Protein AF-A0A7S1BEF8-F1 (afdb_monomer_lite)

InterPro domains:
  IPR005804 Fatty acid desaturase domain [PF00487] (140-265)

pLDDT: mean 77.49, std 15.77, range [30.73, 94.88]

Organism: NCBI:txid216773

Structure (mmCIF, N/CA/C/O backbone):
data_AF-A0A7S1BEF8-F1
#
_entry.id   AF-A0A7S1BEF8-F1
#
loop_
_atom_site.group_PDB
_atom_site.id
_atom_site.type_symbol
_atom_site.label_atom_id
_atom_site.label_alt_id
_atom_site.label_comp_id
_atom_site.label_asym_id
_atom_site.label_entity_id
_atom_site.label_seq_id
_atom_site.pdbx_PDB_ins_code
_atom_site.Cartn_x
_atom_site.Cartn_y
_atom_site.Cartn_z
_atom_site.occupancy
_atom_site.B_iso_or_equiv
_atom_site.auth_seq_id
_atom_site.auth_comp_id
_atom_site.auth_asym_id
_atom_site.auth_atom_id
_atom_site.pdbx_PDB_model_num
ATOM 1 N N . MET A 1 1 ? 0.061 -6.693 12.910 1.00 54.72 1 MET A N 1
ATOM 2 C CA . MET A 1 1 ? -1.123 -7.453 12.423 1.00 54.72 1 MET A CA 1
ATOM 3 C C . MET A 1 1 ? -1.852 -6.535 11.464 1.00 54.72 1 MET A C 1
ATOM 5 O O . MET A 1 1 ? -2.351 -5.516 11.950 1.00 54.72 1 MET A O 1
ATOM 9 N N . PRO A 1 2 ? -1.910 -6.874 10.162 1.00 59.44 2 PRO A N 1
ATOM 10 C CA . PRO A 1 2 ? -2.338 -5.945 9.123 1.00 59.44 2 PRO A CA 1
ATOM 11 C C . PRO A 1 2 ? -3.690 -5.330 9.473 1.00 59.44 2 PRO A C 1
ATOM 13 O O . PRO A 1 2 ? -4.574 -6.014 9.995 1.00 59.44 2 PRO A O 1
ATOM 16 N N . SER A 1 3 ? -3.813 -4.020 9.270 1.00 65.56 3 SER A N 1
ATOM 17 C CA . SER A 1 3 ? -5.097 -3.328 9.399 1.00 65.56 3 SER A CA 1
ATOM 18 C C . SER A 1 3 ? -6.108 -3.860 8.377 1.00 65.56 3 SER A C 1
ATOM 20 O O . SER A 1 3 ? -5.717 -4.503 7.399 1.00 65.56 3 SER A O 1
ATOM 22 N N . ALA A 1 4 ? -7.401 -3.574 8.550 1.00 58.59 4 ALA A N 1
ATOM 23 C CA . ALA A 1 4 ? -8.405 -3.871 7.519 1.00 58.59 4 ALA A CA 1
ATOM 24 C C . ALA A 1 4 ? -8.027 -3.243 6.171 1.00 58.59 4 ALA A C 1
ATOM 26 O O . ALA A 1 4 ? -8.204 -3.847 5.118 1.00 58.59 4 ALA A O 1
ATOM 27 N N . PHE A 1 5 ? -7.413 -2.067 6.250 1.00 58.88 5 PHE A N 1
ATOM 28 C CA . PHE A 1 5 ? -6.857 -1.273 5.161 1.00 58.88 5 PHE A CA 1
ATOM 29 C C . PHE A 1 5 ? -5.536 -1.801 4.607 1.00 58.88 5 PHE A C 1
ATOM 31 O O . PHE A 1 5 ? -5.033 -1.270 3.629 1.00 58.88 5 PHE A O 1
ATOM 38 N N . GLY A 1 6 ? -4.945 -2.816 5.230 1.00 64.62 6 GLY A N 1
ATOM 39 C CA . GLY A 1 6 ? -3.866 -3.575 4.625 1.00 64.62 6 GLY A CA 1
ATOM 40 C C . GLY A 1 6 ? -4.423 -4.569 3.608 1.00 64.62 6 GLY A C 1
ATOM 41 O O . GLY A 1 6 ? -5.241 -4.251 2.751 1.00 64.62 6 GLY A O 1
ATOM 42 N N . TYR A 1 7 ? -4.000 -5.818 3.744 1.00 66.38 7 TYR A N 1
ATOM 43 C CA . TYR A 1 7 ? -4.273 -6.864 2.764 1.00 66.38 7 TYR A CA 1
ATOM 44 C C . TYR A 1 7 ? -5.756 -7.214 2.574 1.00 66.38 7 TYR A C 1
ATOM 46 O O . TYR A 1 7 ? -6.116 -7.669 1.499 1.00 66.38 7 TYR A O 1
ATOM 54 N N . TYR A 1 8 ? -6.635 -7.039 3.566 1.00 79.12 8 TYR A N 1
ATOM 55 C CA . TYR A 1 8 ? -8.009 -7.549 3.457 1.00 79.12 8 TYR A CA 1
ATOM 56 C C . TYR A 1 8 ? -8.868 -6.791 2.444 1.00 79.12 8 TYR A C 1
ATOM 58 O O . TYR A 1 8 ? -9.471 -7.423 1.579 1.00 79.12 8 TYR A O 1
ATOM 66 N N . LEU A 1 9 ? -8.949 -5.459 2.548 1.00 76.56 9 LEU A N 1
ATOM 67 C CA . LEU A 1 9 ? -9.743 -4.674 1.599 1.00 76.56 9 LEU A CA 1
ATOM 68 C C . LEU A 1 9 ? -9.167 -4.771 0.193 1.00 76.56 9 LEU A C 1
ATOM 70 O O . LEU A 1 9 ? -9.923 -4.954 -0.756 1.00 76.56 9 LEU A O 1
ATOM 74 N N . TYR A 1 10 ? -7.840 -4.767 0.087 1.00 72.06 10 TYR A N 1
ATOM 75 C CA . TYR A 1 10 ? -7.162 -4.999 -1.176 1.00 72.06 10 TYR A CA 1
ATOM 76 C C . TYR A 1 10 ? -7.521 -6.371 -1.772 1.00 72.06 10 TYR A C 1
ATOM 78 O O . TYR A 1 10 ? -8.069 -6.426 -2.865 1.00 72.06 10 TYR A O 1
ATOM 86 N N . LEU A 1 11 ? -7.351 -7.482 -1.048 1.00 73.81 11 LEU A N 1
ATOM 87 C CA . LEU A 1 11 ? -7.678 -8.824 -1.560 1.00 73.81 11 LEU A CA 1
ATOM 88 C C . LEU A 1 11 ? -9.167 -9.012 -1.873 1.00 73.81 11 LEU A C 1
ATOM 90 O O . LEU A 1 11 ? -9.512 -9.715 -2.816 1.00 73.81 11 LEU A O 1
ATOM 94 N N . ARG A 1 12 ? -10.057 -8.411 -1.078 1.00 80.88 12 ARG A N 1
ATOM 95 C CA . ARG A 1 12 ? -11.505 -8.608 -1.222 1.00 80.88 12 ARG A CA 1
ATOM 96 C C . ARG A 1 12 ? -12.139 -7.714 -2.287 1.00 80.88 12 ARG A C 1
ATOM 98 O O . ARG A 1 12 ? -13.132 -8.122 -2.881 1.00 80.88 12 ARG A O 1
ATOM 105 N N . PHE A 1 13 ? -11.624 -6.501 -2.468 1.00 79.75 13 PHE A N 1
ATOM 106 C CA . PHE A 1 13 ? -12.288 -5.452 -3.243 1.00 79.75 13 PHE A CA 1
ATOM 107 C C . PHE A 1 13 ? -11.382 -4.753 -4.270 1.00 79.75 13 PHE A C 1
ATOM 109 O O . PHE A 1 13 ? -11.898 -4.017 -5.102 1.00 79.75 13 PHE A O 1
ATOM 116 N N . GLY A 1 14 ? -10.057 -4.932 -4.224 1.00 70.00 14 GLY A N 1
ATOM 117 C CA . GLY A 1 14 ? -9.111 -4.185 -5.068 1.00 70.00 14 GLY A CA 1
ATOM 118 C C . GLY A 1 14 ? -8.237 -5.032 -5.992 1.00 70.00 14 GLY A C 1
ATOM 119 O O . GLY A 1 14 ? -7.924 -4.594 -7.090 1.00 70.00 14 GLY A O 1
ATOM 120 N N . HIS A 1 15 ? -7.863 -6.251 -5.601 1.00 67.12 15 HIS A N 1
ATOM 121 C CA . HIS A 1 15 ? -6.689 -6.946 -6.140 1.00 67.12 15 HIS A CA 1
ATOM 122 C C . HIS A 1 15 ? -6.646 -7.081 -7.668 1.00 67.12 15 HIS A C 1
ATOM 124 O O . HIS A 1 15 ? -5.591 -6.865 -8.247 1.00 67.12 15 HIS A O 1
ATOM 130 N N . LEU A 1 16 ? -7.778 -7.368 -8.319 1.00 64.38 16 LEU A N 1
ATOM 131 C CA . LEU A 1 16 ? -7.854 -7.514 -9.782 1.00 64.38 16 LEU A CA 1
ATOM 132 C C . LEU A 1 16 ? -8.458 -6.304 -10.501 1.00 64.38 16 LEU A C 1
ATOM 134 O O . LEU A 1 16 ? -8.458 -6.260 -11.724 1.00 64.38 16 LEU A O 1
ATOM 138 N N . SER A 1 17 ? -9.006 -5.336 -9.768 1.00 63.09 17 SER A N 1
ATOM 139 C CA . SER A 1 17 ? -9.743 -4.220 -10.365 1.00 63.09 17 SER A CA 1
ATOM 140 C C . SER A 1 17 ? -9.028 -2.885 -10.246 1.00 63.09 17 SER A C 1
ATOM 142 O O . SER A 1 17 ? -9.523 -1.927 -10.812 1.00 63.09 17 SER A O 1
ATOM 144 N N . HIS A 1 18 ? -7.924 -2.787 -9.500 1.00 62.00 18 HIS A N 1
ATOM 145 C CA . HIS A 1 18 ? -7.416 -1.496 -9.027 1.00 62.00 18 HIS A CA 1
ATOM 146 C C . HIS A 1 18 ? -6.622 -0.648 -10.036 1.00 62.00 18 HIS A C 1
ATOM 148 O O . HIS A 1 18 ? -6.152 0.431 -9.696 1.00 62.00 18 HIS A O 1
ATOM 154 N N . HIS A 1 19 ? -6.493 -1.112 -11.276 1.00 60.34 19 HIS A N 1
ATOM 155 C CA . HIS A 1 19 ? -6.040 -0.292 -12.403 1.00 60.34 19 HIS A CA 1
ATOM 156 C C . HIS A 1 19 ? -7.075 -0.235 -13.530 1.00 60.34 19 HIS A C 1
ATOM 158 O O . HIS A 1 19 ? -6.849 0.439 -14.528 1.00 60.34 19 HIS A O 1
ATOM 164 N N . ALA A 1 20 ? -8.209 -0.928 -13.382 1.00 60.09 20 ALA A N 1
ATOM 165 C CA . ALA A 1 20 ? -9.200 -1.029 -14.445 1.00 60.09 20 ALA A CA 1
ATOM 166 C C . ALA A 1 20 ? -9.965 0.288 -14.647 1.00 60.09 20 ALA A C 1
ATOM 168 O O . ALA A 1 20 ? -10.429 0.545 -15.755 1.00 60.09 20 ALA A O 1
ATOM 169 N N . TRP A 1 21 ? -10.071 1.130 -13.610 1.00 53.53 21 TRP A N 1
ATOM 170 C CA . TRP A 1 21 ? -10.872 2.355 -13.641 1.00 53.53 21 TRP A CA 1
ATOM 171 C C . TRP A 1 21 ? -10.060 3.644 -13.431 1.00 53.53 21 TRP A C 1
ATOM 173 O O . TRP A 1 21 ? -10.612 4.748 -13.428 1.00 53.53 21 TRP A O 1
ATOM 183 N N . HIS A 1 22 ? -8.727 3.545 -13.376 1.00 51.69 22 HIS A N 1
ATOM 184 C CA . HIS A 1 22 ? -7.845 4.705 -13.499 1.00 51.69 22 HIS A CA 1
ATOM 185 C C . HIS A 1 22 ? -7.839 5.205 -14.947 1.00 51.69 22 HIS A C 1
ATOM 187 O O . HIS A 1 22 ? -7.039 4.762 -15.761 1.00 51.69 22 HIS A O 1
ATOM 193 N N . GLY A 1 23 ? -8.745 6.130 -15.267 1.00 45.59 23 GLY A N 1
ATOM 194 C CA . GLY A 1 23 ? -8.853 6.708 -16.612 1.00 45.59 23 GLY A CA 1
ATOM 195 C C . GLY A 1 23 ? -10.091 6.287 -17.399 1.00 45.59 23 GLY A C 1
ATOM 196 O O . GLY A 1 23 ? -10.412 6.943 -18.380 1.00 45.59 23 GLY A O 1
ATOM 197 N N . SER A 1 24 ? -10.827 5.256 -16.975 1.00 37.75 24 SER A N 1
ATOM 198 C CA . SER A 1 24 ? -12.002 4.790 -17.715 1.00 37.75 24 SER A CA 1
ATOM 199 C C . SER A 1 24 ? -13.132 4.383 -16.774 1.00 37.75 24 SER A C 1
ATOM 201 O O . SER A 1 24 ? -12.915 3.683 -15.790 1.00 37.75 24 SER A O 1
ATOM 203 N N . THR A 1 25 ? -14.363 4.795 -17.072 1.00 41.22 25 THR A N 1
ATOM 204 C CA . THR A 1 25 ? -15.527 3.995 -16.712 1.00 41.22 25 THR A CA 1
ATOM 205 C C . THR A 1 25 ? -16.087 3.394 -17.985 1.00 41.22 25 THR A C 1
ATOM 207 O O . THR A 1 25 ? -16.387 4.094 -18.949 1.00 41.22 25 THR A O 1
ATOM 210 N N . ALA A 1 26 ? -16.193 2.067 -18.006 1.00 35.22 26 ALA A N 1
ATOM 211 C CA . ALA A 1 26 ? -16.847 1.338 -19.076 1.00 35.22 26 ALA A CA 1
ATOM 212 C C . ALA A 1 26 ? -18.316 1.778 -19.183 1.00 35.22 26 ALA A C 1
ATOM 214 O O . ALA A 1 26 ? -19.153 1.399 -18.363 1.00 35.22 26 ALA A O 1
ATOM 215 N N . ALA A 1 27 ? -18.635 2.551 -20.219 1.00 36.84 27 ALA A N 1
ATOM 216 C CA . ALA A 1 27 ? -20.003 2.769 -20.654 1.00 36.84 27 ALA A CA 1
ATOM 217 C C . ALA A 1 27 ? -20.385 1.651 -21.629 1.00 36.84 27 ALA A C 1
ATOM 219 O O . ALA A 1 27 ? -20.082 1.698 -22.823 1.00 36.84 27 ALA A O 1
ATOM 220 N N . ALA A 1 28 ? -21.099 0.642 -21.135 1.00 36.31 28 ALA A N 1
ATOM 221 C CA . ALA A 1 28 ? -21.959 -0.133 -22.013 1.00 36.31 28 ALA A CA 1
ATOM 222 C C . ALA A 1 28 ? -23.095 0.793 -22.488 1.00 36.31 28 ALA A C 1
ATOM 224 O O . ALA A 1 28 ? -24.099 0.948 -21.802 1.00 36.31 28 ALA A O 1
ATOM 225 N N . GLY A 1 29 ? -22.923 1.418 -23.658 1.00 42.84 29 GLY A N 1
ATOM 226 C CA . GLY A 1 29 ? -24.024 2.043 -24.398 1.00 42.84 29 GLY A CA 1
ATOM 227 C C . GLY A 1 29 ? -24.202 3.561 -24.269 1.00 42.84 29 GLY A C 1
ATOM 228 O O . GLY A 1 29 ? -25.297 4.009 -23.954 1.00 42.84 29 GLY A O 1
ATOM 229 N N . GLY A 1 30 ? -23.189 4.341 -24.661 1.00 43.72 30 GLY A N 1
ATOM 230 C CA . GLY A 1 30 ? -23.410 5.669 -25.257 1.00 43.72 30 GLY A CA 1
ATOM 231 C C . GLY A 1 30 ? -23.258 6.878 -24.330 1.00 43.72 30 GLY A C 1
ATOM 232 O O . GLY A 1 30 ? -24.187 7.265 -23.632 1.00 43.72 30 GLY A O 1
ATOM 233 N N . THR A 1 31 ? -22.100 7.536 -24.454 1.00 46.44 31 THR A N 1
ATOM 234 C CA . THR A 1 31 ? -21.800 8.929 -24.059 1.00 46.44 31 THR A CA 1
ATOM 235 C C . THR A 1 31 ? -22.110 9.320 -22.613 1.00 46.44 31 THR A C 1
ATOM 237 O O . THR A 1 31 ? -23.062 10.047 -22.343 1.00 46.44 31 THR A O 1
ATOM 240 N N . GLU A 1 32 ? -21.213 8.943 -21.705 1.00 43.91 32 GLU A N 1
ATOM 241 C CA . GLU A 1 32 ? -21.024 9.639 -20.432 1.00 43.91 32 GLU A CA 1
ATOM 242 C C . GLU A 1 32 ? -19.555 10.085 -20.343 1.00 43.91 32 GLU A C 1
ATOM 244 O O . GLU A 1 32 ? -18.651 9.321 -20.679 1.00 43.91 32 GLU A O 1
ATOM 249 N N . VAL A 1 33 ? -19.314 11.347 -19.976 1.00 44.78 33 VAL A N 1
ATOM 250 C CA . VAL A 1 33 ? -17.958 11.895 -19.814 1.00 44.78 33 VAL A CA 1
ATOM 251 C C . VAL A 1 33 ? -17.354 11.293 -18.546 1.00 44.78 33 VAL A C 1
ATOM 253 O O . VAL A 1 33 ? -17.875 11.503 -17.451 1.00 44.78 33 VAL A O 1
ATOM 256 N N . VAL A 1 34 ? -16.271 10.532 -18.698 1.00 53.84 34 VAL A N 1
ATOM 257 C CA . VAL A 1 34 ? -15.590 9.838 -17.601 1.00 53.84 34 VAL A CA 1
ATOM 258 C C . VAL A 1 34 ? -14.764 10.834 -16.780 1.00 53.84 34 VAL A C 1
ATOM 260 O O . VAL A 1 34 ? -13.743 11.338 -17.246 1.00 53.84 34 VAL A O 1
ATOM 263 N N . ASP A 1 35 ? -15.157 11.095 -15.530 1.00 56.50 35 ASP A N 1
ATOM 264 C CA . ASP A 1 35 ? -14.311 11.827 -14.578 1.00 56.50 35 ASP A CA 1
ATOM 265 C C . ASP A 1 35 ? -13.324 10.860 -13.904 1.00 56.50 35 ASP A C 1
ATOM 267 O O . ASP A 1 35 ? -13.616 10.255 -12.875 1.00 56.50 35 ASP A O 1
ATOM 271 N N . ALA A 1 36 ? -12.130 10.723 -14.483 1.00 58.03 36 ALA A N 1
ATOM 272 C CA . ALA A 1 36 ? -11.031 9.917 -13.942 1.00 58.03 36 ALA A CA 1
ATOM 273 C C . ALA A 1 36 ? -10.267 10.596 -12.783 1.00 58.03 36 ALA A C 1
ATOM 275 O O . ALA A 1 36 ? -9.151 10.197 -12.432 1.00 58.03 36 ALA A O 1
ATOM 276 N N . SER A 1 37 ? -10.810 11.667 -12.195 1.00 67.75 37 SER A N 1
ATOM 277 C CA . SER A 1 37 ? -10.142 12.361 -11.101 1.00 67.75 37 SER A CA 1
ATOM 278 C C . SER A 1 37 ? -10.166 11.554 -9.802 1.00 67.75 37 SER A C 1
ATOM 280 O O . SER A 1 37 ? -11.098 10.816 -9.483 1.00 67.75 37 SER A O 1
ATOM 282 N N . LEU A 1 38 ? -9.164 11.791 -8.954 1.00 72.19 38 LEU A N 1
ATOM 283 C CA . LEU A 1 38 ? -9.154 11.251 -7.593 1.00 72.19 38 LEU A CA 1
ATOM 284 C C . LEU A 1 38 ? -10.391 11.665 -6.786 1.00 72.19 38 LEU A C 1
ATOM 286 O O . LEU A 1 38 ? -10.821 10.934 -5.900 1.00 72.19 38 LEU A O 1
ATOM 290 N N . ALA A 1 39 ? -10.982 12.826 -7.080 1.00 72.44 39 ALA A N 1
ATOM 291 C CA . ALA A 1 39 ? -12.198 13.259 -6.405 1.00 72.44 39 ALA A CA 1
ATOM 292 C C . ALA A 1 39 ? -13.384 12.344 -6.745 1.00 72.44 39 ALA A C 1
ATOM 294 O O . ALA A 1 39 ? -14.127 11.979 -5.833 1.00 72.44 39 ALA A O 1
ATOM 295 N N . ALA A 1 40 ? -13.521 11.941 -8.011 1.00 71.94 40 ALA A N 1
ATOM 296 C CA . ALA A 1 40 ? -14.533 10.987 -8.449 1.00 71.94 40 ALA A CA 1
ATOM 297 C C . ALA A 1 40 ? -14.313 9.599 -7.829 1.00 71.94 40 ALA A C 1
ATOM 299 O O . ALA A 1 40 ? -15.258 9.019 -7.295 1.00 71.94 40 ALA A O 1
ATOM 300 N N . ALA A 1 41 ? -13.065 9.117 -7.767 1.00 74.50 41 ALA A N 1
ATOM 301 C CA . ALA A 1 41 ? -12.739 7.831 -7.138 1.00 74.50 41 ALA A CA 1
ATOM 302 C C . ALA A 1 41 ? -13.202 7.752 -5.667 1.00 74.50 41 ALA A C 1
ATOM 304 O O . ALA A 1 41 ? -13.851 6.787 -5.272 1.00 74.50 41 ALA A O 1
ATOM 305 N N . PHE A 1 42 ? -12.950 8.796 -4.863 1.00 77.94 42 PHE A N 1
ATOM 306 C CA . PHE A 1 42 ? -13.418 8.865 -3.465 1.00 77.94 42 PHE A CA 1
ATOM 307 C C . PHE A 1 42 ? -14.925 9.176 -3.326 1.00 77.94 42 PHE A C 1
ATOM 309 O O . PHE A 1 42 ? -15.503 8.981 -2.250 1.00 77.94 42 PHE A O 1
ATOM 316 N N . ALA A 1 43 ? -15.568 9.704 -4.371 1.00 78.25 43 ALA A N 1
ATOM 317 C CA . ALA A 1 43 ? -17.008 9.965 -4.398 1.00 78.25 43 ALA A CA 1
ATOM 318 C C . ALA A 1 43 ? -17.828 8.728 -4.801 1.00 78.25 43 ALA A C 1
ATOM 320 O O . ALA A 1 43 ? -18.995 8.643 -4.424 1.00 78.25 43 ALA A O 1
ATOM 321 N N . SER A 1 44 ? -17.211 7.788 -5.519 1.00 77.56 44 SER A N 1
ATOM 322 C CA . SER A 1 44 ? -17.849 6.583 -6.039 1.00 77.56 44 SER A CA 1
ATOM 323 C C . SER A 1 44 ? -18.401 5.674 -4.936 1.00 77.56 44 SER A C 1
ATOM 325 O O . SER A 1 44 ? -17.759 5.432 -3.908 1.00 77.56 44 SER A O 1
ATOM 327 N N . ASP A 1 45 ? -19.593 5.136 -5.181 1.00 82.06 45 ASP A N 1
ATOM 328 C CA . ASP A 1 45 ? -20.219 4.081 -4.386 1.00 82.06 45 ASP A CA 1
ATOM 329 C C . ASP A 1 45 ? -19.903 2.678 -4.923 1.00 82.06 45 ASP A C 1
ATOM 331 O O . ASP A 1 45 ? -20.358 1.682 -4.363 1.00 82.06 45 ASP A O 1
ATOM 335 N N . ALA A 1 46 ? -19.091 2.567 -5.975 1.00 81.44 46 ALA A N 1
ATOM 336 C CA . ALA A 1 46 ? -18.703 1.279 -6.513 1.00 81.44 46 ALA A CA 1
ATOM 337 C C . ALA A 1 46 ? -17.873 0.481 -5.481 1.00 81.44 46 ALA A C 1
ATOM 339 O O . ALA A 1 46 ? -17.077 1.045 -4.718 1.00 81.44 46 ALA A O 1
ATOM 340 N N . PRO A 1 47 ? -18.062 -0.851 -5.406 1.00 74.62 47 PRO A N 1
ATOM 341 C CA . PRO A 1 47 ? -17.438 -1.681 -4.379 1.00 74.62 47 PRO A CA 1
ATOM 342 C C . PRO A 1 47 ? -15.939 -1.927 -4.606 1.00 74.62 47 PRO A C 1
ATOM 344 O O . PRO A 1 47 ? -15.302 -2.481 -3.713 1.00 74.62 47 PRO A O 1
ATOM 347 N N . ASN A 1 48 ? -15.388 -1.549 -5.765 1.00 77.88 48 ASN A N 1
ATOM 348 C CA . ASN A 1 48 ? -13.956 -1.611 -6.072 1.00 77.88 48 ASN A CA 1
ATOM 349 C C . ASN A 1 48 ? -13.140 -0.703 -5.131 1.00 77.88 48 ASN A C 1
ATOM 351 O O . ASN A 1 48 ? -13.667 0.262 -4.582 1.00 77.88 48 ASN A O 1
ATOM 355 N N . PHE A 1 49 ? -11.858 -1.017 -4.918 1.00 74.88 49 PHE A N 1
ATOM 356 C CA . PHE A 1 49 ? -11.021 -0.387 -3.880 1.00 74.88 49 PHE A CA 1
ATOM 357 C C . PHE A 1 49 ? -9.830 0.436 -4.408 1.00 74.88 49 PHE A C 1
ATOM 359 O O . PHE A 1 49 ? -8.788 0.517 -3.764 1.00 74.88 49 PHE A O 1
ATOM 366 N N . GLU A 1 50 ? -9.980 1.063 -5.573 1.00 73.94 50 GLU A N 1
ATOM 367 C CA . GLU A 1 50 ? -8.950 1.921 -6.194 1.00 73.94 50 GLU A CA 1
ATOM 368 C C . GLU A 1 50 ? -8.594 3.166 -5.378 1.00 73.94 50 GLU A C 1
ATOM 370 O O . GLU A 1 50 ? -7.439 3.576 -5.272 1.00 73.94 50 GLU A O 1
ATOM 375 N N . ASP A 1 51 ? -9.599 3.761 -4.741 1.00 73.38 51 ASP A N 1
ATOM 376 C CA . ASP A 1 51 ? -9.441 4.871 -3.807 1.00 73.38 51 ASP A CA 1
ATOM 377 C C . ASP A 1 51 ? -8.558 4.493 -2.603 1.00 73.38 51 ASP A C 1
ATOM 379 O O . ASP A 1 51 ? -7.875 5.349 -2.029 1.00 73.38 51 ASP A O 1
ATOM 383 N N . GLY A 1 52 ? -8.511 3.201 -2.262 1.00 77.00 52 GLY A N 1
ATOM 384 C CA . GLY A 1 52 ? -7.571 2.628 -1.306 1.00 77.00 52 GLY A CA 1
ATOM 385 C C . GLY A 1 52 ? -6.117 2.721 -1.757 1.00 77.00 52 GLY A C 1
ATOM 386 O O . GLY A 1 52 ? -5.275 3.206 -0.999 1.00 77.00 52 GLY A O 1
ATOM 387 N N . ASP A 1 53 ? -5.809 2.334 -2.990 1.00 75.69 53 ASP A N 1
ATOM 388 C CA . ASP A 1 53 ? -4.424 2.299 -3.470 1.00 75.69 53 ASP A CA 1
ATOM 389 C C . ASP A 1 53 ? -3.829 3.696 -3.621 1.00 75.69 53 ASP A C 1
ATOM 391 O O . ASP A 1 53 ? -2.688 3.937 -3.218 1.00 75.69 53 ASP A O 1
ATOM 395 N N . VAL A 1 54 ? -4.633 4.665 -4.061 1.00 76.38 54 VAL A N 1
ATOM 396 C CA . VAL A 1 54 ? -4.253 6.085 -4.076 1.00 76.38 54 VAL A CA 1
ATOM 397 C C . VAL A 1 54 ? -3.952 6.595 -2.664 1.00 76.38 54 VAL A C 1
ATOM 399 O O . VAL A 1 54 ? -2.986 7.346 -2.466 1.00 76.38 54 VAL A O 1
ATOM 402 N N . LEU A 1 55 ? -4.759 6.206 -1.667 1.00 77.00 55 LEU A N 1
ATOM 403 C CA . LEU A 1 55 ? -4.529 6.595 -0.275 1.00 77.00 55 LEU A CA 1
ATOM 404 C C . LEU A 1 55 ? -3.132 6.140 0.174 1.00 77.00 55 LEU A C 1
ATOM 406 O O . LEU A 1 55 ? -2.384 6.960 0.715 1.00 77.00 55 LEU A O 1
ATOM 410 N N . PHE A 1 56 ? -2.755 4.897 -0.144 1.00 76.56 56 PHE A N 1
ATOM 411 C CA . PHE A 1 56 ? -1.469 4.307 0.238 1.00 76.56 56 PHE A CA 1
ATOM 412 C C . PHE A 1 56 ? -0.299 4.709 -0.664 1.00 76.56 56 PHE A C 1
ATOM 414 O O . PHE A 1 56 ? 0.837 4.696 -0.218 1.00 76.56 56 PHE A O 1
ATOM 421 N N . ALA A 1 57 ? -0.501 5.089 -1.923 1.00 77.88 57 ALA A N 1
ATOM 422 C CA . ALA A 1 57 ? 0.586 5.560 -2.790 1.00 77.88 57 ALA A CA 1
ATOM 423 C C . ALA A 1 57 ? 1.000 7.013 -2.499 1.00 77.88 57 ALA A C 1
ATOM 425 O O . ALA A 1 57 ? 2.102 7.450 -2.846 1.00 77.88 57 ALA A O 1
ATOM 426 N N . SER A 1 58 ? 0.142 7.765 -1.803 1.00 77.69 58 SER A N 1
ATOM 427 C CA . SER A 1 58 ? 0.257 9.219 -1.643 1.00 77.69 58 SER A CA 1
ATOM 428 C C . SER A 1 58 ? 1.518 9.732 -0.939 1.00 77.69 58 SER A C 1
ATOM 430 O O . SER A 1 58 ? 1.825 10.920 -1.043 1.00 77.69 58 SER A O 1
ATOM 432 N N . HIS A 1 59 ? 2.251 8.873 -0.226 1.00 79.06 59 HIS A N 1
ATOM 433 C CA . HIS A 1 59 ? 3.508 9.225 0.440 1.00 79.06 59 HIS A CA 1
ATOM 434 C C . HIS A 1 59 ? 4.771 8.982 -0.401 1.00 79.06 59 HIS A C 1
ATOM 436 O O . HIS A 1 59 ? 5.863 9.336 0.050 1.00 79.06 59 HIS A O 1
ATOM 442 N N . ARG A 1 60 ? 4.648 8.378 -1.591 1.00 81.12 60 ARG A N 1
ATOM 443 C CA . ARG A 1 60 ? 5.800 7.965 -2.414 1.00 81.12 60 ARG A CA 1
ATOM 444 C C . ARG A 1 60 ? 5.693 8.287 -3.903 1.00 81.12 60 ARG A C 1
ATOM 446 O O . ARG A 1 60 ? 6.719 8.316 -4.569 1.00 81.12 60 ARG A O 1
ATOM 453 N N . MET A 1 61 ? 4.497 8.578 -4.410 1.00 84.56 61 MET A N 1
ATOM 454 C CA . MET A 1 61 ? 4.275 8.867 -5.829 1.00 84.56 61 MET A CA 1
ATOM 455 C C . MET A 1 61 ? 3.577 10.206 -6.044 1.00 84.56 61 MET A C 1
ATOM 457 O O . MET A 1 61 ? 2.827 10.698 -5.193 1.00 84.56 61 MET A O 1
ATOM 461 N N . LYS A 1 62 ? 3.807 10.795 -7.219 1.00 81.50 62 LYS A N 1
ATOM 462 C CA . LYS A 1 62 ? 3.059 11.963 -7.681 1.00 81.50 62 LYS A CA 1
ATOM 463 C C . LYS A 1 62 ? 1.644 11.529 -8.064 1.00 81.50 62 LYS A C 1
ATOM 465 O O . LYS A 1 62 ? 1.458 10.657 -8.907 1.00 81.50 62 LYS A O 1
ATOM 470 N N . LEU A 1 63 ? 0.660 12.174 -7.440 1.00 77.25 63 LEU A N 1
ATOM 471 C CA . LEU A 1 63 ? -0.767 11.977 -7.687 1.00 77.25 63 LEU A CA 1
ATOM 472 C C . LEU A 1 63 ? -1.381 13.277 -8.231 1.00 77.25 63 LEU A C 1
ATOM 474 O O . LEU A 1 63 ? -1.191 14.344 -7.626 1.00 77.25 63 LEU A O 1
ATOM 478 N N . ARG A 1 64 ? -2.147 13.196 -9.323 1.00 70.69 64 ARG A N 1
ATOM 479 C CA . ARG A 1 64 ? -2.866 14.334 -9.924 1.00 70.69 64 ARG A CA 1
ATOM 480 C C . ARG A 1 64 ? -4.215 14.563 -9.224 1.00 70.69 64 ARG A C 1
ATOM 482 O O . ARG A 1 64 ? -4.851 13.621 -8.784 1.00 70.69 64 ARG A O 1
ATOM 489 N N . GLY A 1 65 ? -4.672 15.811 -9.078 1.00 71.31 65 GLY A N 1
ATOM 490 C CA . GLY A 1 65 ? -5.921 16.131 -8.345 1.00 71.31 65 GLY A CA 1
ATOM 491 C C . GLY A 1 65 ? -5.753 16.076 -6.823 1.00 71.31 65 GLY A C 1
ATOM 492 O O . GLY A 1 65 ? -4.626 15.957 -6.373 1.00 71.31 65 GLY A O 1
ATOM 493 N N . GLU A 1 66 ? -6.805 16.206 -6.006 1.00 69.50 66 GLU A N 1
ATOM 494 C CA . GLU A 1 66 ? -6.739 16.054 -4.535 1.00 69.50 66 GLU A CA 1
ATOM 495 C C . GLU A 1 66 ? -6.997 14.597 -4.113 1.00 69.50 66 GLU A C 1
ATOM 497 O O . GLU A 1 66 ? -7.897 13.968 -4.646 1.00 69.50 66 GLU A O 1
ATOM 502 N N . ALA A 1 67 ? -6.238 14.065 -3.146 1.00 68.62 67 ALA A N 1
ATOM 503 C CA . ALA A 1 67 ? -6.344 12.669 -2.702 1.00 68.62 67 ALA A CA 1
ATOM 504 C C . ALA A 1 67 ? -6.858 12.589 -1.261 1.00 68.62 67 ALA A C 1
ATOM 506 O O . ALA A 1 67 ? -6.317 13.286 -0.395 1.00 68.62 67 ALA A O 1
ATOM 507 N N . GLY A 1 68 ? -7.825 11.709 -1.006 1.00 71.00 68 GLY A N 1
ATOM 508 C CA . GLY A 1 68 ? -8.359 11.416 0.323 1.00 71.00 68 GLY A CA 1
ATOM 509 C C . GLY A 1 68 ? -9.793 11.910 0.545 1.00 71.00 68 GLY A C 1
ATOM 510 O O . GLY A 1 68 ? -10.299 12.745 -0.208 1.00 71.00 68 GLY A O 1
ATOM 511 N N . PRO A 1 69 ? -10.463 11.434 1.607 1.00 70.69 69 PRO A N 1
ATOM 512 C CA . PRO A 1 69 ? -11.820 11.851 1.922 1.00 70.69 69 PRO A CA 1
ATOM 513 C C . PRO A 1 69 ? -11.870 13.327 2.320 1.00 70.69 69 PRO A C 1
ATOM 515 O O . PRO A 1 69 ? -11.003 13.848 3.036 1.00 70.69 69 PRO A O 1
ATOM 518 N N . ARG A 1 70 ? -12.948 13.997 1.907 1.00 75.88 70 ARG A N 1
ATOM 519 C CA . ARG A 1 70 ? -13.298 15.333 2.395 1.00 75.88 70 ARG A CA 1
ATOM 520 C C . ARG A 1 70 ? -14.042 15.202 3.712 1.00 75.88 70 ARG A C 1
ATOM 522 O O . ARG A 1 70 ? -15.225 14.878 3.735 1.00 75.88 70 ARG A O 1
ATOM 529 N N . VAL A 1 71 ? -13.358 15.496 4.811 1.00 72.44 71 VAL A N 1
ATOM 530 C CA . VAL A 1 71 ? -13.970 15.498 6.143 1.00 72.44 71 VAL A CA 1
ATOM 531 C C . VAL A 1 71 ? -14.319 16.920 6.562 1.00 72.44 71 VAL A C 1
ATOM 533 O O . VAL A 1 71 ? -13.590 17.875 6.278 1.00 72.44 71 VAL A O 1
ATOM 536 N N . GLN A 1 72 ? -15.443 17.074 7.258 1.00 76.19 72 GLN A N 1
ATOM 537 C CA . GLN A 1 72 ? -15.754 18.327 7.935 1.00 76.19 72 GLN A CA 1
ATOM 538 C C . GLN A 1 72 ? -14.912 18.410 9.205 1.00 76.19 72 GLN A C 1
ATOM 540 O O . GLN A 1 72 ? -15.072 17.604 10.120 1.00 76.19 72 GLN A O 1
ATOM 545 N N . VAL A 1 73 ? -14.004 19.381 9.263 1.00 72.06 73 VAL A N 1
ATOM 546 C CA . VAL A 1 73 ? -13.206 19.634 10.460 1.00 72.06 73 VAL A CA 1
ATOM 547 C C . VAL A 1 73 ? -14.040 20.490 11.413 1.00 72.06 73 VAL A C 1
ATOM 549 O O . VAL A 1 73 ? -14.407 21.615 11.053 1.00 72.06 73 VAL A O 1
ATOM 552 N N . PRO A 1 74 ? -14.324 20.012 12.640 1.00 74.94 74 PRO A N 1
ATOM 553 C CA . PRO A 1 74 ? -15.054 20.789 13.627 1.00 74.94 74 PRO A CA 1
ATOM 554 C C . PRO A 1 74 ? -14.391 22.156 13.854 1.00 74.94 74 PRO A C 1
ATOM 556 O O . PRO A 1 74 ? -13.160 22.217 13.975 1.00 74.94 74 PRO A O 1
ATOM 559 N N . PRO A 1 75 ? -15.162 23.248 14.018 1.00 77.75 75 PRO A N 1
ATOM 560 C CA . PRO A 1 75 ? -14.605 24.590 14.187 1.00 77.75 75 PRO A CA 1
ATOM 561 C C . PRO A 1 75 ? -13.572 24.693 15.316 1.00 77.75 75 PRO A C 1
ATOM 563 O O . PRO A 1 75 ? -12.627 25.466 15.218 1.00 77.75 75 PRO A O 1
ATOM 566 N N . ARG A 1 76 ? -13.701 23.892 16.384 1.00 79.75 76 ARG A N 1
ATOM 567 C CA . ARG A 1 76 ? -12.729 23.854 17.493 1.00 79.75 76 ARG A CA 1
ATOM 568 C C . ARG A 1 76 ? -11.343 23.368 17.048 1.00 79.75 76 ARG A C 1
ATOM 570 O O . ARG A 1 76 ? -10.344 23.998 17.389 1.00 79.75 76 ARG A O 1
ATOM 577 N N . LEU A 1 77 ? -11.286 22.298 16.254 1.00 76.44 77 LEU A N 1
ATOM 578 C CA . LEU A 1 77 ? -10.035 21.754 15.714 1.00 76.44 77 LEU A CA 1
ATOM 579 C C . LEU A 1 77 ? -9.445 22.676 14.642 1.00 76.44 77 LEU A C 1
ATOM 581 O O . LEU A 1 77 ? -8.240 22.926 14.643 1.00 76.44 77 LEU A O 1
ATOM 585 N N . ALA A 1 78 ? -10.293 23.254 13.788 1.00 75.81 78 ALA A N 1
ATOM 586 C CA . ALA A 1 78 ? -9.865 24.210 12.770 1.00 75.81 78 ALA A CA 1
ATOM 587 C C . ALA A 1 78 ? -9.235 25.473 13.392 1.00 75.81 78 ALA A C 1
ATOM 589 O O . ALA A 1 78 ? -8.183 25.929 12.942 1.00 75.81 78 ALA A O 1
ATOM 590 N N . ARG A 1 79 ? -9.815 25.992 14.484 1.00 80.31 79 ARG A N 1
ATOM 591 C CA . ARG A 1 79 ? -9.260 27.117 15.259 1.00 80.31 79 ARG A CA 1
ATOM 592 C C . ARG A 1 79 ? -7.925 26.780 15.923 1.00 80.31 79 ARG A C 1
ATOM 594 O O . ARG A 1 79 ? -7.014 27.605 15.892 1.00 80.31 79 ARG A O 1
ATOM 601 N N . ALA A 1 80 ? -7.795 25.586 16.505 1.00 79.50 80 ALA A N 1
ATOM 602 C CA . ALA A 1 80 ? -6.542 25.135 17.112 1.00 79.50 80 ALA A CA 1
ATOM 603 C C . ALA A 1 80 ? -5.418 25.029 16.066 1.00 79.50 80 ALA A C 1
ATOM 605 O O . ALA A 1 80 ? -4.328 25.562 16.268 1.00 79.50 80 ALA A O 1
ATOM 606 N N . ALA A 1 81 ? -5.708 24.432 14.906 1.00 75.81 81 ALA A N 1
ATOM 607 C CA . ALA A 1 81 ? -4.760 24.338 13.799 1.00 75.81 81 ALA A CA 1
ATOM 608 C C . ALA A 1 81 ? -4.382 25.715 13.219 1.00 75.81 81 ALA A C 1
ATOM 610 O O . ALA A 1 81 ? -3.217 25.942 12.893 1.00 75.81 81 ALA A O 1
ATOM 611 N N . ALA A 1 82 ? -5.341 26.642 13.110 1.00 78.06 82 ALA A N 1
ATOM 612 C CA . ALA A 1 82 ? -5.091 28.010 12.654 1.00 78.06 82 ALA A CA 1
ATOM 613 C C . ALA A 1 82 ? -4.156 28.767 13.611 1.00 78.06 82 ALA A C 1
ATOM 615 O O . ALA A 1 82 ? -3.188 29.368 13.149 1.00 78.06 82 ALA A O 1
ATOM 616 N N . ARG A 1 83 ? -4.361 28.640 14.932 1.00 80.69 83 ARG A N 1
ATOM 617 C CA . ARG A 1 83 ? -3.463 29.208 15.955 1.00 80.69 83 ARG A CA 1
ATOM 618 C C . ARG A 1 83 ? -2.035 28.685 15.840 1.00 80.69 83 ARG A C 1
ATOM 620 O O . ARG A 1 83 ? -1.109 29.484 15.834 1.00 80.69 83 ARG A O 1
ATOM 627 N N . ILE A 1 84 ? -1.859 27.370 15.686 1.00 78.75 84 ILE A N 1
ATOM 628 C CA . ILE A 1 84 ? -0.528 26.757 15.516 1.00 78.75 84 ILE A CA 1
ATOM 629 C C . ILE A 1 84 ? 0.175 27.293 14.258 1.00 78.75 84 ILE A C 1
ATOM 631 O O . ILE A 1 84 ? 1.390 27.451 14.243 1.00 78.75 84 ILE A O 1
ATOM 635 N N . ARG A 1 85 ? -0.584 27.590 13.196 1.00 76.06 85 ARG A N 1
ATOM 636 C CA . ARG A 1 85 ? -0.059 28.108 11.922 1.00 76.06 85 ARG A CA 1
ATOM 637 C C . ARG A 1 85 ? 0.028 29.638 11.858 1.00 76.06 85 ARG A C 1
ATOM 639 O O . ARG A 1 85 ? 0.347 30.153 10.790 1.00 76.06 85 ARG A O 1
ATOM 646 N N . GLY A 1 86 ? -0.308 30.353 12.934 1.00 80.25 86 GLY A N 1
ATOM 647 C CA . GLY A 1 86 ? -0.358 31.820 12.945 1.00 80.25 86 GLY A CA 1
ATOM 648 C C . GLY A 1 86 ? -1.391 32.420 11.980 1.00 80.25 86 GLY A C 1
ATOM 649 O O . GLY A 1 86 ? -1.210 33.536 11.508 1.00 80.25 86 GLY A O 1
ATOM 650 N N . LYS A 1 87 ? -2.454 31.679 11.638 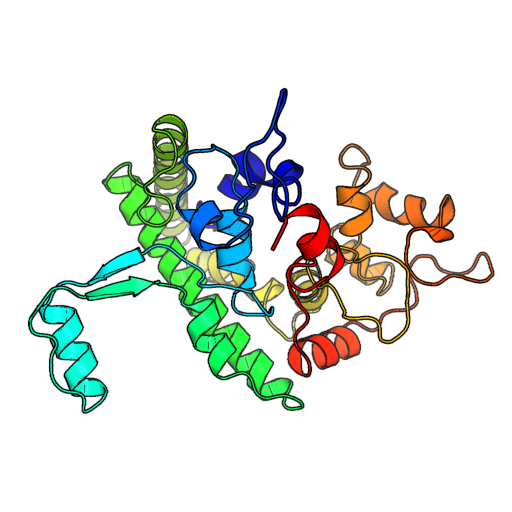1.00 82.81 87 LYS A N 1
ATOM 651 C CA . LYS A 1 87 ? -3.516 32.122 10.720 1.00 82.81 87 LYS A CA 1
ATOM 652 C C . LYS A 1 87 ? -4.785 32.506 11.476 1.00 82.81 87 LYS A C 1
ATOM 654 O O . LYS A 1 87 ? -5.069 31.968 12.548 1.00 82.81 87 LYS A O 1
ATOM 659 N N . ALA A 1 88 ? -5.575 33.401 10.881 1.00 78.69 88 ALA A N 1
ATOM 660 C CA . ALA A 1 88 ? -6.888 33.755 11.402 1.00 78.69 88 ALA A CA 1
ATOM 661 C C . ALA A 1 88 ? -7.793 32.505 11.488 1.00 78.69 88 ALA A C 1
ATOM 663 O O . ALA A 1 88 ? -7.795 31.682 10.565 1.00 78.69 88 ALA A O 1
ATOM 664 N N . PRO A 1 89 ? -8.534 32.324 12.594 1.00 74.31 89 PRO A N 1
ATOM 665 C CA . PRO A 1 89 ? -9.450 31.206 12.743 1.00 74.31 89 PRO A CA 1
ATOM 666 C C . PRO A 1 89 ? -10.592 31.294 11.720 1.00 74.31 89 PRO A C 1
ATOM 668 O O . PRO A 1 89 ? -11.175 32.367 11.564 1.00 74.31 89 PRO A O 1
ATOM 671 N N . PRO A 1 90 ? -10.960 30.187 11.056 1.00 74.06 90 PRO A N 1
ATOM 672 C CA . PRO A 1 90 ? -12.111 30.179 10.162 1.00 74.06 90 PRO A CA 1
ATOM 673 C C . PRO A 1 90 ? -13.411 30.382 10.955 1.00 74.06 90 PRO A C 1
ATOM 675 O O . PRO A 1 90 ? -13.567 29.837 12.054 1.00 74.06 90 PRO A O 1
ATOM 678 N N . ALA A 1 91 ? -14.332 31.173 10.395 1.00 69.06 91 ALA A N 1
ATOM 679 C CA . ALA A 1 91 ? -15.639 31.457 10.992 1.00 69.06 91 ALA A CA 1
ATOM 680 C C . ALA A 1 91 ? -16.579 30.236 10.956 1.00 69.06 91 ALA A C 1
ATOM 682 O O . ALA A 1 91 ? -17.386 30.049 11.865 1.00 69.06 91 ALA A O 1
ATOM 683 N N . GLU A 1 92 ? -16.415 29.367 9.956 1.00 74.44 92 GLU A N 1
ATOM 684 C CA . GLU A 1 92 ? -17.273 28.208 9.694 1.00 74.44 92 GLU A CA 1
ATOM 685 C C . GLU A 1 92 ? -16.496 26.883 9.715 1.00 74.44 92 GLU A C 1
ATOM 687 O O . GLU A 1 92 ? -15.263 26.848 9.808 1.00 74.44 92 GLU A O 1
ATOM 692 N N . ALA A 1 93 ? -17.229 25.766 9.663 1.00 68.12 93 ALA A N 1
ATOM 693 C CA . ALA A 1 93 ? -16.638 24.441 9.524 1.00 68.12 93 ALA A CA 1
ATOM 694 C C . ALA A 1 93 ? -15.881 24.342 8.192 1.00 68.12 93 ALA A C 1
ATOM 696 O O . ALA A 1 93 ? -16.422 24.622 7.125 1.00 68.12 93 ALA A O 1
ATOM 697 N N . VAL A 1 94 ? -14.618 23.923 8.252 1.00 73.12 94 VAL A N 1
ATOM 698 C CA . VAL A 1 94 ? -13.770 23.806 7.063 1.00 73.12 94 VAL A CA 1
ATOM 699 C C . VAL A 1 94 ? -13.835 22.373 6.560 1.00 73.12 94 VAL A C 1
ATOM 701 O O . VAL A 1 94 ? -13.553 21.439 7.314 1.00 73.12 94 VAL A O 1
ATOM 704 N N . ARG A 1 95 ? -14.170 22.182 5.280 1.00 71.50 95 ARG A N 1
ATOM 705 C CA . ARG A 1 95 ? -13.936 20.895 4.615 1.00 71.50 95 ARG A CA 1
ATOM 706 C C . ARG A 1 95 ? -12.449 20.776 4.312 1.00 71.50 95 ARG A C 1
ATOM 708 O O . ARG A 1 95 ? -11.885 21.645 3.654 1.00 71.50 95 ARG A O 1
ATOM 715 N N . ALA A 1 96 ? -11.821 19.715 4.802 1.00 69.19 96 ALA A N 1
ATOM 716 C CA . ALA A 1 96 ? -10.426 19.420 4.521 1.00 69.19 96 ALA A CA 1
ATOM 717 C C . ALA A 1 96 ? -10.312 18.043 3.873 1.00 69.19 96 ALA A C 1
ATOM 719 O O . ALA A 1 96 ? -10.889 17.070 4.360 1.00 69.19 96 ALA A O 1
ATOM 720 N N . THR A 1 97 ? -9.541 17.968 2.795 1.00 72.75 97 THR A N 1
ATOM 721 C CA . THR A 1 97 ? -9.127 16.700 2.200 1.00 72.75 97 THR A CA 1
ATOM 722 C C . THR A 1 97 ? -8.007 16.116 3.061 1.00 72.75 97 THR A C 1
ATOM 724 O O . THR A 1 97 ? -6.955 16.743 3.234 1.00 72.75 97 THR A O 1
ATOM 727 N N . VAL A 1 98 ? -8.238 14.945 3.658 1.00 71.12 98 VAL A N 1
ATOM 728 C CA . VAL A 1 98 ? -7.267 14.303 4.554 1.00 71.12 98 VAL A CA 1
ATOM 729 C C . VAL A 1 98 ? -6.460 13.267 3.786 1.00 71.12 98 VAL A C 1
ATOM 731 O O . VAL A 1 98 ? -6.964 12.207 3.440 1.00 71.12 98 VAL A O 1
ATOM 734 N N . SER A 1 99 ? -5.174 13.554 3.590 1.00 75.25 99 SER A N 1
ATOM 735 C CA . SER A 1 99 ? -4.177 12.572 3.159 1.00 75.25 99 SER A CA 1
ATOM 736 C C . SER A 1 99 ? -2.856 12.846 3.876 1.00 75.25 99 SER A C 1
ATOM 738 O O . SER A 1 99 ? -2.173 13.843 3.617 1.00 75.25 99 SER A O 1
ATOM 740 N N . VAL A 1 100 ? -2.522 11.975 4.835 1.00 67.62 100 VAL A N 1
ATOM 741 C CA . VAL A 1 100 ? -1.279 12.078 5.616 1.00 67.62 100 VAL A CA 1
ATOM 742 C C . VAL A 1 100 ? -0.068 11.854 4.723 1.00 67.62 100 VAL A C 1
ATOM 744 O O . VAL A 1 100 ? 0.877 12.646 4.787 1.00 67.62 100 VAL A O 1
ATOM 747 N N . GLY A 1 101 ? -0.132 10.857 3.837 1.00 75.69 101 GLY A N 1
ATOM 748 C CA . GLY A 1 101 ? 0.952 10.571 2.910 1.00 75.69 101 GLY A CA 1
ATOM 749 C C . GLY A 1 101 ? 1.267 11.751 1.998 1.00 75.69 101 GLY A C 1
ATOM 750 O O . GLY A 1 101 ? 2.416 12.190 1.922 1.00 75.69 101 GLY A O 1
ATOM 751 N N . ARG A 1 102 ? 0.243 12.398 1.434 1.00 78.50 102 ARG A N 1
ATOM 752 C CA . ARG A 1 102 ? 0.444 13.565 0.569 1.00 78.50 102 ARG A CA 1
ATOM 753 C C . ARG A 1 102 ? 1.026 14.776 1.289 1.00 78.50 102 ARG A C 1
ATOM 755 O O . ARG A 1 102 ? 1.822 15.520 0.717 1.00 78.50 102 ARG A O 1
ATOM 762 N N . ALA A 1 103 ? 0.624 15.021 2.536 1.00 79.50 103 ALA A N 1
ATOM 763 C CA . ALA A 1 103 ? 1.163 16.132 3.318 1.00 79.50 103 ALA A CA 1
ATOM 764 C C . ALA A 1 103 ? 2.662 15.957 3.616 1.00 79.50 103 ALA A C 1
ATOM 766 O O . ALA A 1 103 ? 3.397 16.950 3.682 1.00 79.50 103 ALA A O 1
ATOM 767 N N . ALA A 1 104 ? 3.115 14.713 3.788 1.00 82.94 104 ALA A N 1
ATOM 768 C CA . ALA A 1 104 ? 4.532 14.389 3.857 1.00 82.94 104 ALA A CA 1
ATOM 769 C C . ALA A 1 104 ? 5.190 14.548 2.484 1.00 82.94 104 ALA A C 1
ATOM 771 O O . ALA A 1 104 ? 6.148 15.305 2.373 1.00 82.94 104 ALA A O 1
ATOM 772 N N . PHE A 1 105 ? 4.620 13.967 1.428 1.00 84.38 105 PHE A N 1
ATOM 773 C CA . PHE A 1 105 ? 5.158 14.041 0.069 1.00 84.38 105 PHE A CA 1
ATOM 774 C C . PHE A 1 105 ? 5.312 15.478 -0.466 1.00 84.38 105 PHE A C 1
ATOM 776 O O . PHE A 1 105 ? 6.276 15.785 -1.152 1.00 84.38 105 PHE A O 1
ATOM 783 N N . ARG A 1 106 ? 4.456 16.432 -0.074 1.00 86.00 106 ARG A N 1
ATOM 784 C CA . ARG A 1 106 ? 4.647 17.870 -0.392 1.00 86.00 106 ARG A CA 1
ATOM 785 C C . ARG A 1 106 ? 5.955 18.463 0.138 1.00 86.00 106 ARG A C 1
ATOM 787 O O . ARG A 1 106 ? 6.367 19.529 -0.304 1.00 86.00 106 ARG A O 1
ATOM 794 N N . ARG A 1 107 ? 6.580 17.816 1.121 1.00 89.06 107 ARG A N 1
ATOM 795 C CA . ARG A 1 107 ? 7.894 18.188 1.647 1.00 89.06 107 ARG A CA 1
ATOM 796 C C . ARG A 1 107 ? 9.019 17.412 0.975 1.00 89.06 107 ARG A C 1
ATOM 798 O O . ARG A 1 107 ? 10.151 17.572 1.411 1.00 89.06 107 ARG A O 1
ATOM 805 N N . TRP A 1 108 ? 8.762 16.568 -0.017 1.00 90.31 108 TRP A N 1
ATOM 806 C CA . TRP A 1 108 ? 9.797 15.848 -0.753 1.00 90.31 108 TRP A CA 1
ATOM 807 C C . TRP A 1 108 ? 10.780 16.817 -1.415 1.00 90.31 108 TRP A C 1
ATOM 809 O O . TRP A 1 108 ? 10.376 17.878 -1.889 1.00 90.31 108 TRP A O 1
ATOM 819 N N . LYS A 1 109 ? 12.074 16.483 -1.416 1.00 92.38 109 LYS A N 1
ATOM 820 C CA . LYS A 1 109 ? 13.116 17.341 -1.998 1.00 92.38 109 LYS A CA 1
ATOM 821 C C . LYS A 1 109 ? 13.942 16.545 -3.015 1.00 92.38 109 LYS A C 1
ATOM 823 O O . LYS A 1 109 ? 14.633 15.624 -2.580 1.00 92.38 109 LYS A O 1
ATOM 828 N N . PRO A 1 110 ? 13.885 16.868 -4.321 1.00 90.44 110 PRO A N 1
ATOM 829 C CA . PRO A 1 110 ? 14.644 16.149 -5.344 1.00 90.44 110 PRO A CA 1
ATOM 830 C C . PRO A 1 110 ? 16.141 16.071 -5.028 1.00 90.44 110 PRO A C 1
ATOM 832 O O . PRO A 1 110 ? 16.697 17.021 -4.474 1.00 90.44 110 PRO A O 1
ATOM 835 N N . GLY A 1 111 ? 16.770 14.932 -5.328 1.00 91.12 111 GLY A N 1
ATOM 836 C CA . GLY A 1 111 ? 18.204 14.702 -5.087 1.00 91.12 111 GLY A CA 1
ATOM 837 C C . GLY A 1 111 ? 18.607 14.521 -3.614 1.00 91.12 111 GLY A C 1
ATOM 838 O O . GLY A 1 111 ? 19.791 14.544 -3.291 1.00 91.12 111 GLY A O 1
ATOM 839 N N . HIS A 1 112 ? 17.648 14.350 -2.695 1.00 94.44 112 HIS A N 1
ATOM 840 C CA . HIS A 1 112 ? 17.919 14.098 -1.272 1.00 94.44 112 HIS A CA 1
ATOM 841 C C . HIS A 1 112 ? 17.317 12.762 -0.788 1.00 94.44 112 HIS A C 1
ATOM 843 O O . HIS A 1 112 ? 16.429 12.770 0.076 1.00 94.44 112 HIS A O 1
ATOM 849 N N . PRO A 1 113 ? 17.808 11.610 -1.286 1.00 93.88 113 PRO A N 1
ATOM 850 C CA . PRO A 1 113 ? 17.186 10.304 -1.062 1.00 93.88 113 PRO A CA 1
ATOM 851 C C . PRO A 1 113 ? 17.075 9.933 0.418 1.00 93.88 113 PRO A C 1
ATOM 853 O O . PRO A 1 113 ? 15.997 9.572 0.874 1.00 93.88 113 PRO A O 1
ATOM 856 N N . GLY A 1 114 ? 18.132 10.118 1.217 1.00 94.50 114 GLY A N 1
ATOM 857 C CA . GLY A 1 114 ? 18.089 9.794 2.652 1.00 94.50 114 GLY A CA 1
ATOM 858 C C . GLY A 1 114 ? 17.036 10.598 3.427 1.00 94.50 114 GLY A C 1
ATOM 859 O O . GLY A 1 114 ? 16.309 10.059 4.260 1.00 94.50 114 GLY A O 1
ATOM 860 N N . ARG A 1 115 ? 16.879 11.888 3.104 1.00 94.38 115 ARG A N 1
ATOM 861 C CA . ARG A 1 115 ? 15.842 12.738 3.709 1.00 94.38 115 ARG A CA 1
ATOM 862 C C . ARG A 1 115 ? 14.446 12.260 3.322 1.00 94.38 115 ARG A C 1
ATOM 864 O O . ARG A 1 115 ? 13.556 12.219 4.171 1.00 94.38 115 ARG A O 1
ATOM 871 N N . ASN A 1 116 ? 14.248 11.950 2.046 1.00 94.25 116 ASN A N 1
ATOM 872 C CA . ASN A 1 116 ? 12.956 11.528 1.527 1.00 94.25 116 ASN A CA 1
ATOM 873 C C . ASN A 1 116 ? 12.578 10.131 2.036 1.00 94.25 116 ASN A C 1
ATOM 875 O O . ASN A 1 116 ? 11.425 9.928 2.396 1.00 94.25 116 ASN A O 1
ATOM 879 N N . ALA A 1 117 ? 13.546 9.227 2.198 1.00 93.94 117 ALA A N 1
ATOM 880 C CA . ALA A 1 117 ? 13.374 7.932 2.853 1.00 93.94 117 ALA A CA 1
ATOM 881 C C . ALA A 1 117 ? 12.918 8.079 4.316 1.00 93.94 117 ALA A C 1
ATOM 883 O O . ALA A 1 117 ? 11.956 7.432 4.729 1.00 93.94 117 ALA A O 1
ATOM 884 N N . CYS A 1 118 ? 13.532 8.981 5.093 1.00 93.94 118 CYS A N 1
ATOM 885 C CA . CYS A 1 118 ? 13.090 9.271 6.463 1.00 93.94 118 CYS A CA 1
ATOM 886 C C . CYS A 1 118 ? 11.677 9.871 6.507 1.00 93.94 118 CYS A C 1
ATOM 888 O O . CYS A 1 118 ? 10.860 9.499 7.351 1.00 93.94 118 CYS A O 1
ATOM 890 N N . LEU A 1 119 ? 11.378 10.799 5.595 1.00 92.81 119 LEU A N 1
ATOM 891 C CA . LEU A 1 119 ? 10.067 11.435 5.479 1.00 92.81 119 LEU A CA 1
ATOM 892 C C . LEU A 1 119 ? 8.979 10.419 5.107 1.00 92.81 119 LEU A C 1
ATOM 894 O O . LEU A 1 119 ? 7.921 10.397 5.737 1.00 92.81 119 LEU A O 1
ATOM 898 N N . TYR A 1 120 ? 9.272 9.553 4.136 1.00 92.44 120 TYR A N 1
ATOM 899 C CA . TYR A 1 120 ? 8.461 8.405 3.758 1.00 92.44 120 TYR A CA 1
ATOM 900 C C . TYR A 1 120 ? 8.206 7.511 4.968 1.00 92.44 120 TYR A C 1
ATOM 902 O O . TYR A 1 120 ? 7.047 7.293 5.309 1.00 92.44 120 TYR A O 1
ATOM 910 N N . ALA A 1 121 ? 9.256 7.078 5.671 1.00 93.06 121 ALA A N 1
ATOM 911 C CA . ALA A 1 121 ? 9.128 6.163 6.798 1.00 93.06 121 ALA A CA 1
ATOM 912 C C . ALA A 1 121 ? 8.266 6.751 7.921 1.00 93.06 121 ALA A C 1
ATOM 914 O O . ALA A 1 121 ? 7.350 6.091 8.407 1.00 93.06 121 ALA A O 1
ATOM 915 N N . ALA A 1 122 ? 8.490 8.018 8.279 1.00 92.06 122 ALA A N 1
ATOM 916 C CA . ALA A 1 122 ? 7.679 8.708 9.276 1.00 92.06 122 ALA A CA 1
ATOM 917 C C . ALA A 1 122 ? 6.205 8.814 8.848 1.00 92.06 122 ALA A C 1
ATOM 919 O O . ALA A 1 122 ? 5.305 8.561 9.649 1.00 92.06 122 ALA A O 1
ATOM 920 N N . SER A 1 123 ? 5.949 9.163 7.584 1.00 89.62 123 SER A N 1
ATOM 921 C CA . SER A 1 123 ? 4.587 9.291 7.059 1.00 89.62 123 SER A CA 1
ATOM 922 C C . SER A 1 123 ? 3.858 7.954 6.940 1.00 89.62 123 SER A C 1
ATOM 924 O O . SER A 1 123 ? 2.686 7.877 7.298 1.00 89.62 123 SER A O 1
ATOM 926 N N . PHE A 1 124 ? 4.565 6.898 6.533 1.00 89.69 124 PHE A N 1
ATOM 927 C CA . PHE A 1 124 ? 4.051 5.539 6.448 1.00 89.69 124 PHE A CA 1
ATOM 928 C C . PHE A 1 124 ? 3.689 5.017 7.835 1.00 89.69 124 PHE A C 1
ATOM 930 O O . PHE A 1 124 ? 2.580 4.542 8.045 1.00 89.69 124 PHE A O 1
ATOM 937 N N . LEU A 1 125 ? 4.579 5.167 8.820 1.00 89.69 125 LEU A N 1
ATOM 938 C CA . LEU A 1 125 ? 4.305 4.771 10.203 1.00 89.69 125 LEU A CA 1
ATOM 939 C C . LEU A 1 125 ? 3.104 5.524 10.791 1.00 89.69 125 LEU A C 1
ATOM 941 O O . LEU A 1 125 ? 2.254 4.915 11.441 1.00 89.69 125 LEU A O 1
ATOM 945 N N . ALA A 1 126 ? 3.005 6.832 10.532 1.00 87.81 126 ALA A N 1
ATOM 946 C CA . ALA A 1 126 ? 1.859 7.631 10.954 1.00 87.81 126 ALA A CA 1
ATOM 947 C C . ALA A 1 126 ? 0.557 7.147 10.297 1.00 87.81 126 ALA A C 1
ATOM 949 O O . ALA A 1 126 ? -0.451 6.988 10.983 1.00 87.81 126 ALA A O 1
ATOM 950 N N . GLU A 1 127 ? 0.579 6.865 8.993 1.00 85.12 127 GLU A N 1
ATOM 951 C CA . GLU A 1 127 ? -0.554 6.284 8.274 1.00 85.12 127 GLU A CA 1
ATOM 952 C C . GLU A 1 127 ? -0.953 4.930 8.870 1.00 85.12 127 GLU A C 1
ATOM 954 O O . GLU A 1 127 ? -2.108 4.763 9.256 1.00 85.12 127 GLU A O 1
ATOM 959 N N . ARG A 1 128 ? -0.009 3.993 9.044 1.00 86.38 128 ARG A N 1
ATOM 960 C CA . ARG A 1 128 ? -0.282 2.677 9.646 1.00 86.38 128 ARG A CA 1
ATOM 961 C C . ARG A 1 128 ? -0.918 2.818 11.029 1.00 86.38 128 ARG A C 1
ATOM 963 O O . ARG A 1 128 ? -1.901 2.137 11.311 1.00 86.38 128 ARG A O 1
ATOM 970 N N . ALA A 1 129 ? -0.427 3.737 11.862 1.00 85.50 129 ALA A N 1
ATOM 971 C CA . ALA A 1 129 ? -1.020 4.015 13.167 1.00 85.50 129 ALA A CA 1
ATOM 972 C C . ALA A 1 129 ? -2.462 4.542 13.056 1.00 85.50 129 ALA A C 1
ATOM 974 O O . ALA A 1 129 ? -3.348 4.057 13.761 1.00 85.50 129 ALA A O 1
ATOM 975 N N . MET A 1 130 ? -2.733 5.487 12.148 1.00 83.75 130 MET A N 1
ATOM 976 C CA . MET A 1 130 ? -4.096 5.984 11.930 1.00 83.75 130 MET A CA 1
ATOM 977 C C . MET A 1 130 ? -5.047 4.896 11.430 1.00 83.75 130 MET A C 1
ATOM 979 O O . MET A 1 130 ? -6.194 4.852 11.866 1.00 83.75 130 MET A O 1
ATOM 983 N N . LEU A 1 131 ? -4.590 4.017 10.534 1.00 83.31 131 LEU A N 1
ATOM 984 C CA . LEU A 1 131 ? -5.404 2.916 10.018 1.00 83.31 131 LEU A CA 1
ATOM 985 C C . LEU A 1 131 ? -5.764 1.924 11.127 1.00 83.31 131 LEU A C 1
ATOM 987 O O . LEU A 1 131 ? -6.905 1.484 11.194 1.00 83.31 131 LEU A O 1
ATOM 991 N N . GLN A 1 132 ? -4.840 1.635 12.049 1.00 84.44 132 GLN A N 1
ATOM 992 C CA . GLN A 1 132 ? -5.122 0.801 13.225 1.00 84.44 132 GLN A CA 1
ATOM 993 C C . GLN A 1 132 ? -6.145 1.459 14.166 1.00 84.44 132 GLN A C 1
ATOM 995 O O . GLN A 1 132 ? -7.029 0.782 14.689 1.00 84.44 132 GLN A O 1
ATOM 1000 N N . VAL A 1 133 ? -6.079 2.781 14.361 1.00 85.75 133 VAL A N 1
ATOM 1001 C CA . VAL A 1 133 ? -7.115 3.513 15.115 1.00 85.75 133 VAL A CA 1
ATOM 1002 C C . VAL A 1 133 ? -8.456 3.433 14.391 1.00 85.75 133 VAL A C 1
ATOM 1004 O O . VAL A 1 133 ? -9.486 3.175 15.012 1.00 85.75 133 VAL A O 1
ATOM 1007 N N . ASN A 1 134 ? -8.453 3.614 13.073 1.00 86.19 134 ASN A N 1
ATOM 1008 C CA . ASN A 1 134 ? -9.668 3.539 12.286 1.00 86.19 134 ASN A CA 1
ATOM 1009 C C . ASN A 1 134 ? -10.277 2.134 12.304 1.00 86.19 134 ASN A C 1
ATOM 1011 O O . ASN A 1 134 ? -11.486 2.035 12.456 1.00 86.19 134 ASN A O 1
ATOM 1015 N N . ASP A 1 135 ? -9.485 1.059 12.258 1.00 89.06 135 ASP A N 1
ATOM 1016 C CA . ASP A 1 135 ? -9.978 -0.311 12.445 1.00 89.06 135 ASP A CA 1
ATOM 1017 C C . ASP A 1 135 ? -10.828 -0.433 13.719 1.00 89.06 135 ASP A C 1
ATOM 1019 O O . ASP A 1 135 ? -11.909 -1.018 13.679 1.00 89.06 135 ASP A O 1
ATOM 1023 N N . LEU A 1 136 ? -10.379 0.152 14.836 1.00 90.06 136 LEU A N 1
ATOM 1024 C CA . LEU A 1 136 ? -11.133 0.147 16.095 1.00 90.06 136 LEU A CA 1
ATOM 1025 C C . LEU A 1 136 ? -12.435 0.950 15.983 1.00 90.06 136 LEU A C 1
ATOM 1027 O O . LEU A 1 136 ? -13.478 0.499 16.459 1.00 90.06 136 LEU A O 1
ATOM 1031 N N . VAL A 1 137 ? -12.402 2.105 15.311 1.00 90.62 137 VAL A N 1
ATOM 1032 C CA . VAL A 1 137 ? -13.607 2.904 15.030 1.00 90.62 137 VAL A CA 1
ATOM 1033 C C . VAL A 1 137 ? -14.590 2.118 14.164 1.00 90.62 137 VAL A C 1
ATOM 1035 O O . VAL A 1 137 ? -15.777 2.080 14.485 1.00 90.62 137 VAL A O 1
ATOM 1038 N N . VAL A 1 138 ? -14.133 1.440 13.109 1.00 92.81 138 VAL A N 1
ATOM 1039 C CA . VAL A 1 138 ? -14.992 0.615 12.246 1.00 92.81 138 VAL A CA 1
ATOM 1040 C C . VAL A 1 138 ? -15.530 -0.596 13.010 1.00 92.81 138 VAL A C 1
ATOM 1042 O O . VAL A 1 138 ? -16.709 -0.920 12.881 1.00 92.81 138 VAL A O 1
ATOM 1045 N N . ALA A 1 139 ? -14.715 -1.245 13.847 1.00 93.88 139 ALA A N 1
ATOM 1046 C CA . ALA A 1 139 ? -15.158 -2.361 14.682 1.00 93.88 139 ALA A CA 1
ATOM 1047 C C . ALA A 1 139 ? -16.308 -1.948 15.616 1.00 93.88 139 ALA A C 1
ATOM 1049 O O . ALA A 1 139 ? -17.294 -2.683 15.741 1.00 93.88 139 ALA A O 1
ATOM 1050 N N . ALA A 1 140 ? -16.192 -0.765 16.228 1.00 94.31 140 ALA A N 1
ATOM 1051 C CA . ALA A 1 140 ? -17.175 -0.224 17.159 1.00 94.31 140 ALA A CA 1
ATOM 1052 C C . ALA A 1 140 ? -18.433 0.313 16.457 1.00 94.31 140 ALA A C 1
ATOM 1054 O O . ALA A 1 140 ? -19.549 -0.005 16.859 1.00 94.31 140 ALA A O 1
ATOM 1055 N N . THR A 1 141 ? -18.267 1.111 15.401 1.00 94.44 141 THR A N 1
ATOM 1056 C CA . THR A 1 141 ? -19.368 1.860 14.764 1.00 94.44 141 THR A CA 1
ATOM 1057 C C . THR A 1 141 ? -20.020 1.129 13.595 1.00 94.44 141 THR A C 1
ATOM 1059 O O . THR A 1 141 ? -21.123 1.478 13.185 1.00 94.44 141 THR A O 1
ATOM 1062 N N . GLY A 1 142 ? -19.339 0.139 13.017 1.00 93.44 142 GLY A N 1
ATOM 1063 C CA . GLY A 1 142 ? -19.772 -0.530 11.795 1.00 93.44 142 GLY A CA 1
ATOM 1064 C C . GLY A 1 142 ? -19.590 0.295 10.517 1.00 93.44 142 GLY A C 1
ATOM 1065 O O . GLY A 1 142 ? -19.962 -0.182 9.448 1.00 93.44 142 GLY A O 1
ATOM 1066 N N . ARG A 1 143 ? -19.026 1.511 10.594 1.00 89.19 143 ARG A N 1
ATOM 1067 C CA . ARG A 1 143 ? -18.836 2.397 9.438 1.00 89.19 143 ARG A CA 1
ATOM 1068 C C . ARG A 1 143 ? -17.383 2.774 9.224 1.00 89.19 143 ARG A C 1
ATOM 1070 O O . ARG A 1 143 ? -16.640 3.021 10.165 1.00 89.19 143 ARG A O 1
ATOM 1077 N N . ASN A 1 144 ? -17.010 2.850 7.951 1.00 87.00 144 ASN A N 1
ATOM 1078 C CA . ASN A 1 144 ? -15.682 3.245 7.510 1.00 87.00 144 ASN A CA 1
ATOM 1079 C C . ASN A 1 144 ? -15.701 4.725 7.105 1.00 87.00 144 ASN A C 1
ATOM 1081 O O . ASN A 1 144 ? -16.334 5.081 6.117 1.00 87.00 144 ASN A O 1
ATOM 1085 N N . ALA A 1 145 ? -15.019 5.577 7.872 1.00 82.31 145 ALA A N 1
ATOM 1086 C CA . ALA A 1 145 ? -15.011 7.021 7.641 1.00 82.31 145 ALA A CA 1
ATOM 1087 C C . ALA A 1 145 ? -14.117 7.460 6.467 1.00 82.31 145 ALA A C 1
ATOM 1089 O O . ALA A 1 145 ? -14.285 8.570 5.967 1.00 82.31 145 ALA A O 1
ATOM 1090 N N . PHE A 1 146 ? -13.180 6.614 6.027 1.00 80.06 146 PHE A N 1
ATOM 1091 C CA . PHE A 1 146 ? -12.334 6.912 4.868 1.00 80.06 146 PHE A CA 1
ATOM 1092 C C . PHE A 1 146 ? -13.065 6.708 3.543 1.00 80.06 146 PHE A C 1
ATOM 1094 O O . PHE A 1 146 ? -12.767 7.409 2.582 1.00 80.06 146 PHE A O 1
ATOM 1101 N N . PHE A 1 147 ? -14.049 5.807 3.523 1.00 83.88 147 PHE A N 1
ATOM 1102 C CA . PHE A 1 147 ? -14.819 5.453 2.331 1.00 83.88 147 PHE A CA 1
ATOM 1103 C C . PHE A 1 147 ? -16.323 5.505 2.625 1.00 83.88 147 PHE A C 1
ATOM 1105 O O . PHE A 1 147 ? -16.989 4.470 2.625 1.00 83.88 147 PHE A O 1
ATOM 1112 N N . PRO A 1 148 ? -16.864 6.693 2.954 1.00 84.19 148 PRO A N 1
ATOM 1113 C CA . PRO A 1 148 ? -18.229 6.830 3.460 1.00 84.19 148 PRO A CA 1
ATOM 1114 C C . PRO A 1 148 ? -19.310 6.557 2.408 1.00 84.19 148 PRO A C 1
ATOM 1116 O O . PRO A 1 148 ? -20.456 6.330 2.784 1.00 84.19 148 PRO A O 1
ATOM 1119 N N . ASN A 1 149 ? -18.954 6.612 1.121 1.00 86.56 149 ASN A N 1
ATOM 1120 C CA . ASN A 1 149 ? -19.882 6.442 0.004 1.00 86.56 149 ASN A CA 1
ATOM 1121 C C . ASN A 1 149 ? -20.007 4.980 -0.447 1.00 86.56 149 ASN A C 1
ATOM 1123 O O . ASN A 1 149 ? -20.891 4.668 -1.235 1.00 86.56 149 ASN A O 1
ATOM 1127 N N . LYS A 1 150 ? -19.154 4.075 0.053 1.00 87.81 150 LYS A N 1
ATOM 1128 C CA . LYS A 1 150 ? -19.183 2.664 -0.347 1.00 87.81 150 LYS A CA 1
ATOM 1129 C C . LYS A 1 150 ? -20.478 1.979 0.117 1.00 87.81 150 LYS A C 1
ATOM 1131 O O . LYS A 1 150 ? -21.077 2.388 1.117 1.00 87.81 150 LYS A O 1
ATOM 1136 N N . PRO A 1 151 ? -20.898 0.879 -0.534 1.00 90.62 151 PRO A N 1
ATOM 1137 C CA . PRO A 1 151 ? -22.170 0.236 -0.237 1.00 90.62 151 PRO A CA 1
ATOM 1138 C C . PRO A 1 151 ? -22.210 -0.329 1.184 1.00 90.62 151 PRO A C 1
ATOM 1140 O O . PRO A 1 151 ? -21.192 -0.697 1.774 1.00 90.62 151 PRO A O 1
ATOM 1143 N N . GLU A 1 152 ? -23.408 -0.525 1.731 1.00 91.94 152 GLU A N 1
ATOM 1144 C CA . GLU A 1 152 ? -23.566 -1.081 3.081 1.00 91.94 152 GLU A CA 1
ATOM 1145 C C . GLU A 1 152 ? -22.888 -2.455 3.238 1.00 91.94 152 GLU A C 1
ATOM 1147 O O . GLU A 1 152 ? -22.336 -2.779 4.291 1.00 91.94 152 GLU A O 1
ATOM 1152 N N . GLN A 1 153 ? -22.877 -3.278 2.185 1.00 91.06 153 GLN A N 1
ATOM 1153 C CA . GLN A 1 153 ? -22.169 -4.558 2.193 1.00 91.06 153 GLN A CA 1
ATOM 1154 C C . GLN A 1 153 ? -20.653 -4.396 2.399 1.00 91.06 153 GLN A C 1
ATOM 1156 O O . GLN A 1 153 ? -20.057 -5.195 3.131 1.00 91.06 153 GLN A O 1
ATOM 1161 N N . PHE A 1 154 ? -20.038 -3.362 1.814 1.00 90.00 154 PHE A N 1
ATOM 1162 C CA . PHE A 1 154 ? -18.631 -3.028 2.034 1.00 90.00 154 PHE A CA 1
ATOM 1163 C C . PHE A 1 154 ? -18.399 -2.689 3.508 1.00 90.00 154 PHE A C 1
ATOM 1165 O O . PHE A 1 154 ? -17.542 -3.291 4.157 1.00 90.00 154 PHE A O 1
ATOM 1172 N N . HIS A 1 155 ? -19.226 -1.812 4.082 1.00 91.06 155 HIS A N 1
ATOM 1173 C CA . HIS A 1 155 ? -19.121 -1.427 5.490 1.00 91.06 155 HIS A CA 1
ATOM 1174 C C . HIS A 1 155 ? -19.318 -2.604 6.452 1.00 91.06 155 HIS A C 1
ATOM 1176 O O . HIS A 1 155 ? -18.511 -2.787 7.365 1.00 91.06 155 HIS A O 1
ATOM 1182 N N . ARG A 1 156 ? -20.321 -3.459 6.215 1.00 93.06 156 ARG A N 1
ATOM 1183 C CA . ARG A 1 156 ? -20.543 -4.682 7.005 1.00 93.06 156 ARG A CA 1
ATOM 1184 C C . ARG A 1 156 ? -19.344 -5.627 6.933 1.00 93.06 156 ARG A C 1
ATOM 1186 O O . ARG A 1 156 ? -18.910 -6.146 7.961 1.00 93.06 156 ARG A O 1
ATOM 1193 N N . SER A 1 157 ? -18.772 -5.800 5.742 1.00 91.12 157 SER A N 1
ATOM 1194 C CA . SER A 1 157 ? -17.583 -6.635 5.529 1.00 91.12 157 SER A CA 1
ATOM 1195 C C . SER A 1 157 ? -16.341 -6.066 6.219 1.00 91.12 157 SER A C 1
ATOM 1197 O O . SER A 1 157 ? -15.568 -6.835 6.792 1.00 91.12 157 SER A O 1
ATOM 1199 N N . CYS A 1 158 ? -16.158 -4.739 6.205 1.00 90.56 158 CYS A N 1
ATOM 1200 C CA . CYS A 1 158 ? -15.107 -4.061 6.966 1.00 90.56 158 CYS A CA 1
ATOM 1201 C C . CYS A 1 158 ? -15.292 -4.289 8.468 1.00 90.56 158 CYS A C 1
ATOM 1203 O O . CYS A 1 158 ? -14.363 -4.700 9.151 1.00 90.56 158 CYS A O 1
ATOM 1205 N N . ALA A 1 159 ? -16.499 -4.054 8.987 1.00 93.44 159 ALA A N 1
ATOM 1206 C CA . ALA A 1 159 ? -16.800 -4.158 10.410 1.00 93.44 159 ALA A CA 1
ATOM 1207 C C . ALA A 1 159 ? -16.577 -5.572 10.952 1.00 93.44 159 ALA A C 1
ATOM 1209 O O . ALA A 1 159 ? -15.969 -5.735 12.010 1.00 93.44 159 ALA A O 1
ATOM 1210 N N . ALA A 1 160 ? -17.026 -6.592 10.215 1.00 93.06 160 ALA A N 1
ATOM 1211 C CA . ALA A 1 160 ? -16.803 -7.988 10.572 1.00 93.06 160 ALA A CA 1
ATOM 1212 C C . ALA A 1 160 ? -15.303 -8.311 10.667 1.00 93.06 160 ALA A C 1
ATOM 1214 O O . ALA A 1 160 ? -14.855 -8.862 11.675 1.00 93.06 160 ALA A O 1
ATOM 1215 N N . TYR A 1 161 ? -14.521 -7.898 9.664 1.00 91.75 161 TYR A N 1
ATOM 1216 C CA . TYR A 1 161 ? -13.071 -8.067 9.688 1.00 91.75 161 TYR A CA 1
ATOM 1217 C C . TYR A 1 161 ? -12.434 -7.319 10.861 1.00 91.75 161 TYR A C 1
ATOM 1219 O O . TYR A 1 161 ? -11.699 -7.927 11.630 1.00 91.75 161 TYR A O 1
ATOM 1227 N N . CYS A 1 162 ? -12.742 -6.032 11.052 1.00 92.50 162 CYS A N 1
ATOM 1228 C CA . CYS A 1 162 ? -12.145 -5.222 12.114 1.00 92.50 162 CYS A CA 1
ATOM 1229 C C . CYS A 1 162 ? -12.438 -5.780 13.510 1.00 92.50 162 CYS A C 1
ATOM 1231 O O . CYS A 1 162 ? -11.557 -5.769 14.367 1.00 92.50 162 CYS A O 1
ATOM 1233 N N . ARG A 1 163 ? -13.649 -6.305 13.747 1.00 94.38 163 ARG A N 1
ATOM 1234 C CA . ARG A 1 163 ? -14.003 -6.972 15.012 1.00 94.38 163 ARG A CA 1
ATOM 1235 C C . ARG A 1 163 ? -13.196 -8.249 15.219 1.00 94.38 163 ARG A C 1
ATOM 1237 O O . ARG A 1 163 ? -12.662 -8.450 16.306 1.00 94.38 163 ARG A O 1
ATOM 1244 N N . CYS A 1 164 ? -13.068 -9.077 14.182 1.00 92.88 164 CYS A N 1
ATOM 1245 C CA . CYS A 1 164 ? -12.243 -10.282 14.232 1.00 92.88 164 CYS A CA 1
ATOM 1246 C C . CYS A 1 164 ? -10.767 -9.932 14.482 1.00 92.88 164 CYS A C 1
ATOM 1248 O O . CYS A 1 164 ? -10.151 -10.450 15.410 1.00 92.88 164 CYS A O 1
ATOM 1250 N N . ALA A 1 165 ? -10.217 -8.981 13.727 1.00 89.94 165 ALA A N 1
ATOM 1251 C CA . ALA A 1 165 ? -8.844 -8.521 13.871 1.00 89.94 165 ALA A CA 1
ATOM 1252 C C . ALA A 1 165 ? -8.578 -7.939 15.268 1.00 89.94 165 ALA A C 1
ATOM 1254 O O . ALA A 1 165 ? -7.554 -8.254 15.871 1.00 89.94 165 ALA A O 1
ATOM 1255 N N . ALA A 1 166 ? -9.503 -7.141 15.816 1.00 91.31 166 ALA A N 1
ATOM 1256 C CA . ALA A 1 166 ? -9.417 -6.638 17.184 1.00 91.31 166 ALA A CA 1
ATOM 1257 C C . ALA A 1 166 ? -9.406 -7.785 18.205 1.00 91.31 166 ALA A C 1
ATOM 1259 O O . ALA A 1 166 ? -8.520 -7.818 19.055 1.00 91.31 166 ALA A O 1
ATOM 1260 N N . ALA A 1 167 ? -10.310 -8.762 18.074 1.00 92.75 167 ALA A N 1
ATOM 1261 C CA . ALA A 1 167 ? -10.349 -9.928 18.954 1.00 92.75 167 ALA A CA 1
ATOM 1262 C C . ALA A 1 167 ? -9.035 -10.726 18.912 1.00 92.75 167 ALA A C 1
ATOM 1264 O O . ALA A 1 167 ? -8.459 -11.010 19.960 1.00 92.75 167 ALA A O 1
ATOM 1265 N N . VAL A 1 168 ? -8.504 -11.022 17.720 1.00 90.50 168 VAL A N 1
ATOM 1266 C CA . VAL A 1 168 ? -7.229 -11.744 17.577 1.00 90.50 168 VAL A CA 1
ATOM 1267 C C . VAL A 1 168 ? -6.067 -10.937 18.164 1.00 90.50 168 VAL A C 1
ATOM 1269 O O . VAL A 1 168 ? -5.246 -11.494 18.889 1.00 90.50 168 VAL A O 1
ATOM 1272 N N . ARG A 1 169 ? -5.998 -9.619 17.921 1.00 88.44 169 ARG A N 1
ATOM 1273 C CA . ARG A 1 169 ? -4.968 -8.745 18.516 1.00 88.44 169 ARG A CA 1
ATOM 1274 C C . ARG A 1 169 ? -5.043 -8.755 20.045 1.00 88.44 169 ARG A C 1
ATOM 1276 O O . ARG A 1 169 ? -4.004 -8.872 20.690 1.00 88.44 169 ARG A O 1
ATOM 1283 N N . THR A 1 170 ? -6.245 -8.679 20.618 1.00 90.75 170 THR A N 1
ATOM 1284 C CA . THR A 1 170 ? -6.456 -8.773 22.069 1.00 90.75 170 THR A CA 1
ATOM 1285 C C . THR A 1 170 ? -6.001 -10.126 22.604 1.00 90.75 170 THR A C 1
ATOM 1287 O O . THR A 1 170 ? -5.248 -10.158 23.570 1.00 90.75 170 THR A O 1
ATOM 1290 N N . LEU A 1 171 ? -6.380 -11.235 21.967 1.00 92.69 171 LEU A N 1
ATOM 1291 C CA . LEU A 1 171 ? -5.966 -12.577 22.390 1.00 92.69 171 LEU A CA 1
ATOM 1292 C C . LEU A 1 171 ? -4.443 -12.756 22.338 1.00 92.69 171 LEU A C 1
ATOM 1294 O O . LEU A 1 171 ? -3.856 -13.263 23.289 1.00 92.69 171 LEU A O 1
ATOM 1298 N N . LEU A 1 172 ? -3.789 -12.285 21.274 1.00 90.62 172 LEU A N 1
ATOM 1299 C CA . LEU A 1 172 ? -2.328 -12.326 21.150 1.00 90.62 172 LEU A CA 1
ATOM 1300 C C . LEU A 1 172 ? -1.636 -11.468 22.213 1.00 90.62 172 LEU A C 1
ATOM 1302 O O . LEU A 1 172 ? -0.622 -11.884 22.771 1.00 90.62 172 LEU A O 1
ATOM 1306 N N . TYR A 1 173 ? -2.191 -10.294 22.523 1.00 91.44 173 TYR A N 1
ATOM 1307 C CA . TYR A 1 173 ? -1.685 -9.453 23.604 1.00 91.44 173 TYR A CA 1
ATOM 1308 C C . TYR A 1 173 ? -1.864 -10.122 24.972 1.00 91.44 173 TYR A C 1
ATOM 1310 O O . TYR A 1 173 ? -0.954 -10.083 25.791 1.00 91.44 173 TYR A O 1
ATOM 1318 N N . LEU A 1 174 ? -3.001 -10.773 25.225 1.00 94.88 174 LEU A N 1
ATOM 1319 C CA . LEU A 1 174 ? -3.228 -11.509 26.471 1.00 94.88 174 LEU A CA 1
ATOM 1320 C C . LEU A 1 174 ? -2.296 -12.725 26.600 1.00 94.88 174 LEU A C 1
ATOM 1322 O O . LEU A 1 174 ? -1.823 -13.006 27.695 1.00 94.88 174 LEU A O 1
ATOM 1326 N N . ALA A 1 175 ? -1.996 -13.413 25.495 1.00 94.50 175 ALA A N 1
ATOM 1327 C CA . ALA A 1 175 ? -1.132 -14.593 25.491 1.00 94.50 175 ALA A CA 1
ATOM 1328 C C . ALA A 1 175 ? 0.369 -14.258 25.582 1.00 94.50 175 ALA A C 1
ATOM 1330 O O . ALA A 1 175 ? 1.111 -14.935 26.288 1.00 94.50 175 ALA A O 1
ATOM 1331 N N . GLY A 1 176 ? 0.832 -13.236 24.856 1.00 93.38 176 GLY A N 1
ATOM 1332 C CA . GLY A 1 176 ? 2.260 -12.918 24.702 1.00 93.38 176 GLY A CA 1
ATOM 1333 C C . GLY A 1 176 ? 2.685 -11.545 25.231 1.00 93.38 176 GLY A C 1
ATOM 1334 O O . GLY A 1 176 ? 3.849 -11.152 25.088 1.00 93.38 176 GLY A O 1
ATOM 1335 N N . GLY A 1 177 ? 1.756 -10.795 25.824 1.00 94.38 177 GLY A N 1
ATOM 1336 C CA . GLY A 1 177 ? 1.978 -9.449 26.339 1.00 94.38 177 GLY A CA 1
ATOM 1337 C C . GLY A 1 177 ? 2.389 -8.442 25.265 1.00 94.38 177 GLY A C 1
ATOM 1338 O O . GLY A 1 177 ? 2.244 -8.642 24.055 1.00 94.38 177 GLY A O 1
ATOM 1339 N N . TRP A 1 178 ? 2.988 -7.345 25.728 1.00 91.69 178 TRP A N 1
ATOM 1340 C CA . TRP A 1 178 ? 3.492 -6.280 24.861 1.00 91.69 178 TRP A CA 1
ATOM 1341 C C . TRP A 1 178 ? 4.617 -6.746 23.922 1.00 91.69 178 TRP A C 1
ATOM 1343 O O . TRP A 1 178 ? 4.774 -6.183 22.846 1.00 91.69 178 TRP A O 1
ATOM 1353 N N . ARG A 1 179 ? 5.376 -7.793 24.281 1.00 93.44 179 ARG A N 1
ATOM 1354 C CA . ARG A 1 179 ? 6.476 -8.310 23.448 1.00 93.44 179 ARG A CA 1
ATOM 1355 C C . ARG A 1 179 ? 5.963 -8.920 22.147 1.00 93.44 179 ARG A C 1
ATOM 1357 O O . ARG A 1 179 ? 6.438 -8.542 21.080 1.00 93.44 179 ARG A O 1
ATOM 1364 N N . ALA A 1 180 ? 4.978 -9.818 22.230 1.00 88.31 180 ALA A N 1
ATOM 1365 C CA . ALA A 1 180 ? 4.368 -10.418 21.045 1.00 88.31 180 ALA A CA 1
ATOM 1366 C C . ALA A 1 180 ? 3.722 -9.350 20.156 1.00 88.31 180 ALA A C 1
ATOM 1368 O O . ALA A 1 180 ? 3.907 -9.348 18.939 1.00 88.31 180 ALA A O 1
ATOM 1369 N N . TRP A 1 181 ? 3.029 -8.390 20.773 1.00 85.19 181 TRP A N 1
ATOM 1370 C CA . TRP A 1 181 ? 2.426 -7.274 20.054 1.00 85.19 181 TRP A CA 1
ATOM 1371 C C . TRP A 1 181 ? 3.464 -6.407 19.323 1.00 85.19 181 TRP A C 1
ATOM 1373 O O . TRP A 1 181 ? 3.277 -6.097 18.144 1.00 85.19 181 TRP A O 1
ATOM 1383 N N . THR A 1 182 ? 4.582 -6.071 19.974 1.00 86.88 182 THR A N 1
ATOM 1384 C CA . THR A 1 182 ? 5.670 -5.296 19.362 1.00 86.88 182 THR A CA 1
ATOM 1385 C C . THR A 1 182 ? 6.306 -6.049 18.200 1.00 86.88 182 THR A C 1
ATOM 1387 O O . THR A 1 182 ? 6.448 -5.469 17.128 1.00 86.88 182 THR A O 1
ATOM 1390 N N . VAL 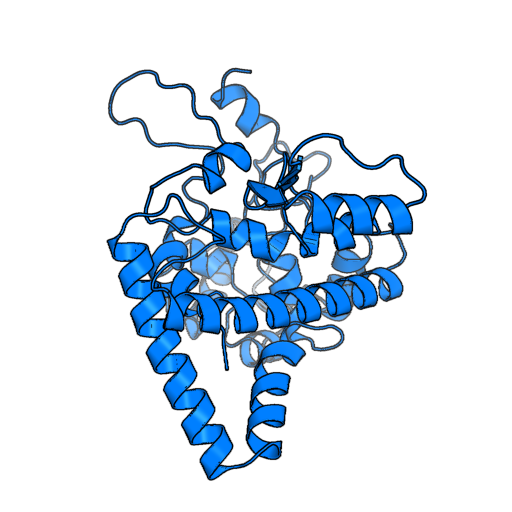A 1 183 ? 6.638 -7.335 18.364 1.00 89.44 183 VAL A N 1
ATOM 1391 C CA . VAL A 1 183 ? 7.229 -8.145 17.283 1.00 89.44 183 VAL A CA 1
ATOM 1392 C C . VAL A 1 183 ? 6.303 -8.176 16.070 1.00 89.44 183 VAL A C 1
ATOM 1394 O O . VAL A 1 183 ? 6.734 -7.840 14.974 1.00 89.44 183 VAL A O 1
ATOM 1397 N N . LEU A 1 184 ? 5.015 -8.471 16.259 1.00 86.81 184 LEU A N 1
ATOM 1398 C CA . LEU A 1 184 ? 4.047 -8.529 15.159 1.00 86.81 184 LEU A CA 1
ATOM 1399 C C . LEU A 1 184 ? 3.801 -7.175 14.485 1.00 86.81 184 LEU A C 1
ATOM 1401 O O . LEU A 1 184 ? 3.446 -7.133 13.307 1.00 86.81 184 LEU A O 1
ATOM 1405 N N . THR A 1 185 ? 3.931 -6.077 15.228 1.00 84.62 185 THR A N 1
ATOM 1406 C CA . THR A 1 185 ? 3.811 -4.720 14.680 1.00 84.62 185 THR A CA 1
ATOM 1407 C C . THR A 1 185 ? 5.055 -4.360 13.876 1.00 84.62 185 THR A C 1
ATOM 1409 O O . THR A 1 185 ? 4.940 -3.874 12.756 1.00 84.62 185 THR A O 1
ATOM 1412 N N . LEU A 1 186 ? 6.245 -4.659 14.398 1.00 88.75 186 LEU A N 1
ATOM 1413 C CA . LEU A 1 186 ? 7.506 -4.438 13.695 1.00 88.75 186 LEU A CA 1
ATOM 1414 C C . LEU A 1 186 ? 7.601 -5.298 12.429 1.00 88.75 186 LEU A C 1
ATOM 1416 O O . LEU A 1 186 ? 7.940 -4.772 11.373 1.00 88.75 186 LEU A O 1
ATOM 1420 N N . SER A 1 187 ? 7.227 -6.577 12.493 1.00 87.50 187 SER A N 1
ATOM 1421 C CA . SER A 1 187 ? 7.187 -7.463 11.324 1.00 87.50 187 SER A CA 1
ATOM 1422 C C . SER A 1 187 ? 6.245 -6.959 10.231 1.00 87.50 187 SER A C 1
ATOM 1424 O O . SER A 1 187 ? 6.536 -7.149 9.058 1.00 87.50 187 SER A O 1
ATOM 1426 N N . GLU A 1 188 ? 5.139 -6.298 10.586 1.00 85.62 188 GLU A N 1
ATOM 1427 C CA . GLU A 1 188 ? 4.211 -5.720 9.608 1.00 85.62 188 GLU A CA 1
ATOM 1428 C C . GLU A 1 188 ? 4.805 -4.514 8.875 1.00 85.62 188 GLU A C 1
ATOM 1430 O O . GLU A 1 188 ? 4.548 -4.354 7.685 1.00 85.62 188 GLU A O 1
ATOM 1435 N N . VAL A 1 189 ? 5.558 -3.652 9.566 1.00 88.50 189 VAL A N 1
ATOM 1436 C CA . VAL A 1 189 ? 5.976 -2.357 9.003 1.00 88.50 189 VAL A CA 1
ATOM 1437 C C . VAL A 1 189 ? 7.391 -2.366 8.436 1.00 88.50 189 VAL A C 1
ATOM 1439 O O . VAL A 1 189 ? 7.637 -1.695 7.441 1.00 88.50 189 VAL A O 1
ATOM 1442 N N . LEU A 1 190 ? 8.326 -3.108 9.038 1.00 90.75 190 LEU A N 1
ATOM 1443 C CA . LEU A 1 190 ? 9.754 -2.974 8.727 1.00 90.75 190 LEU A CA 1
ATOM 1444 C C . LEU A 1 190 ? 10.103 -3.381 7.293 1.00 90.75 190 LEU A C 1
ATOM 1446 O O . LEU A 1 190 ? 10.998 -2.784 6.705 1.00 90.75 190 LEU A O 1
ATOM 1450 N N . TRP A 1 191 ? 9.391 -4.345 6.706 1.00 89.62 191 TRP A N 1
ATOM 1451 C CA . TRP A 1 191 ? 9.674 -4.801 5.343 1.00 89.62 191 TRP A CA 1
ATOM 1452 C C . TRP A 1 191 ? 9.276 -3.782 4.258 1.00 89.62 191 TRP A C 1
ATOM 1454 O O . TRP A 1 191 ? 9.843 -3.822 3.168 1.00 89.62 191 TRP A O 1
ATOM 1464 N N . CYS A 1 192 ? 8.367 -2.847 4.570 1.00 90.00 192 CYS A N 1
ATOM 1465 C CA . CYS A 1 192 ? 7.961 -1.729 3.705 1.00 90.00 192 CYS A CA 1
ATOM 1466 C C . CYS A 1 192 ? 8.857 -0.485 3.853 1.00 90.00 192 CYS A C 1
ATOM 1468 O O . CYS A 1 192 ? 8.632 0.513 3.160 1.00 90.00 192 CYS A O 1
ATOM 1470 N N . LEU A 1 193 ? 9.813 -0.489 4.791 1.00 92.56 193 LEU A N 1
ATOM 1471 C CA . LEU A 1 193 ? 10.625 0.676 5.143 1.00 92.56 193 LEU A CA 1
ATOM 1472 C C . LEU A 1 193 ? 12.088 0.516 4.693 1.00 92.56 193 LEU A C 1
ATOM 1474 O O . LEU A 1 193 ? 12.686 -0.537 4.916 1.00 92.56 193 LEU A O 1
ATOM 1478 N N . PRO A 1 194 ? 12.721 1.568 4.140 1.00 91.94 194 PRO A N 1
ATOM 1479 C CA . PRO A 1 194 ? 14.170 1.591 3.964 1.00 91.94 194 PRO A CA 1
ATOM 1480 C C . PRO A 1 194 ? 14.890 1.389 5.313 1.00 91.94 194 PRO A C 1
ATOM 1482 O O . PRO A 1 194 ? 14.429 1.927 6.324 1.00 91.94 194 PRO A O 1
ATOM 1485 N N . PRO A 1 195 ? 16.025 0.666 5.357 1.00 92.31 195 PRO A N 1
ATOM 1486 C CA . PRO A 1 195 ? 16.781 0.107 4.232 1.00 92.31 195 PRO A CA 1
ATOM 1487 C C . PRO A 1 195 ? 16.391 -1.338 3.861 1.00 92.31 195 PRO A C 1
ATOM 1489 O O . PRO A 1 195 ? 17.162 -2.009 3.178 1.00 92.31 195 PRO A O 1
ATOM 1492 N N . HIS A 1 196 ? 15.244 -1.858 4.319 1.00 94.06 196 HIS A N 1
ATOM 1493 C CA . HIS A 1 196 ? 14.861 -3.241 4.033 1.00 94.06 196 HIS A CA 1
ATOM 1494 C C . HIS A 1 196 ? 14.718 -3.468 2.512 1.00 94.06 196 HIS A C 1
ATOM 1496 O O . HIS A 1 196 ? 13.978 -2.723 1.869 1.00 94.06 196 HIS A O 1
ATOM 1502 N N . PRO A 1 197 ? 15.355 -4.495 1.910 1.00 92.12 197 PRO A N 1
ATOM 1503 C CA . PRO A 1 197 ? 15.361 -4.666 0.454 1.00 92.12 197 PRO A CA 1
ATOM 1504 C C . PRO A 1 197 ? 13.967 -4.796 -0.175 1.00 92.12 197 PRO A C 1
ATOM 1506 O O . PRO A 1 197 ? 13.708 -4.250 -1.246 1.00 92.12 197 PRO A O 1
ATOM 1509 N N . ALA A 1 198 ? 13.038 -5.485 0.498 1.00 92.19 198 ALA A N 1
ATOM 1510 C CA . ALA A 1 198 ? 11.664 -5.648 0.004 1.00 92.19 198 ALA A CA 1
ATOM 1511 C C . ALA A 1 198 ? 10.903 -4.315 -0.147 1.00 92.19 198 ALA A C 1
ATOM 1513 O O . ALA A 1 198 ? 9.925 -4.255 -0.889 1.00 92.19 198 ALA A O 1
ATOM 1514 N N . ALA A 1 199 ? 11.375 -3.237 0.492 1.00 91.81 199 ALA A N 1
ATOM 1515 C CA . ALA A 1 199 ? 10.787 -1.918 0.325 1.00 91.81 199 ALA A CA 1
ATOM 1516 C C . ALA A 1 199 ? 10.943 -1.398 -1.112 1.00 91.81 199 ALA A C 1
ATOM 1518 O O . ALA A 1 199 ? 10.100 -0.616 -1.529 1.00 91.81 199 ALA A O 1
ATOM 1519 N N . ALA A 1 200 ? 11.951 -1.849 -1.876 1.00 90.69 200 ALA A N 1
ATOM 1520 C CA . ALA A 1 200 ? 12.136 -1.438 -3.271 1.00 90.69 200 ALA A CA 1
ATOM 1521 C C . ALA A 1 200 ? 10.926 -1.801 -4.136 1.00 90.69 200 ALA A C 1
ATOM 1523 O O . ALA A 1 200 ? 10.316 -0.905 -4.704 1.00 90.69 200 ALA A O 1
ATOM 1524 N N . MET A 1 201 ? 10.505 -3.069 -4.124 1.00 89.44 201 MET A N 1
ATOM 1525 C CA . MET A 1 201 ? 9.275 -3.519 -4.776 1.00 89.44 201 MET A CA 1
ATOM 1526 C C . MET A 1 201 ? 8.073 -2.694 -4.307 1.00 89.44 201 MET A C 1
ATOM 1528 O O . MET A 1 201 ? 7.328 -2.176 -5.132 1.00 89.44 201 MET A O 1
ATOM 1532 N N . PHE A 1 202 ? 7.923 -2.478 -2.995 1.00 87.00 202 PHE A N 1
ATOM 1533 C CA . PHE A 1 202 ? 6.786 -1.724 -2.462 1.00 87.00 202 PHE A CA 1
ATOM 1534 C C . PHE A 1 202 ? 6.739 -0.269 -2.957 1.00 87.00 202 PHE A C 1
ATOM 1536 O O . PHE A 1 202 ? 5.655 0.282 -3.164 1.00 87.00 202 PHE A O 1
ATOM 1543 N N . VAL A 1 203 ? 7.894 0.384 -3.130 1.00 87.94 203 VAL A N 1
ATOM 1544 C CA . VAL A 1 203 ? 7.933 1.788 -3.556 1.00 87.94 203 VAL A CA 1
ATOM 1545 C C . VAL A 1 203 ? 7.844 1.986 -5.061 1.00 87.94 203 VAL A C 1
ATOM 1547 O O . VAL A 1 203 ? 7.414 3.061 -5.464 1.00 87.94 203 VAL A O 1
ATOM 1550 N N . THR A 1 204 ? 8.189 0.984 -5.870 1.00 85.38 204 THR A N 1
ATOM 1551 C CA . THR A 1 204 ? 8.197 1.101 -7.338 1.00 85.38 204 THR A CA 1
ATOM 1552 C C . THR A 1 204 ? 6.997 0.470 -8.028 1.00 85.38 204 THR A C 1
ATOM 1554 O O . THR A 1 204 ? 6.733 0.804 -9.177 1.00 85.38 204 THR A O 1
ATOM 1557 N N . ASN A 1 205 ? 6.256 -0.416 -7.358 1.00 84.88 205 ASN A N 1
ATOM 1558 C CA . ASN A 1 205 ? 5.233 -1.263 -7.977 1.00 84.88 205 ASN A CA 1
ATOM 1559 C C . ASN A 1 205 ? 4.223 -0.528 -8.883 1.00 84.88 205 ASN A C 1
ATOM 1561 O O . ASN A 1 205 ? 3.825 -1.064 -9.902 1.00 84.88 205 ASN A O 1
ATOM 1565 N N . HIS A 1 206 ? 3.841 0.707 -8.566 1.00 83.31 206 HIS A N 1
ATOM 1566 C CA . HIS A 1 206 ? 2.884 1.502 -9.359 1.00 83.31 206 HIS A CA 1
ATOM 1567 C C . HIS A 1 206 ? 3.514 2.743 -10.008 1.00 83.31 206 HIS A C 1
ATOM 1569 O O . HIS A 1 206 ? 2.824 3.703 -10.359 1.00 83.31 206 HIS A O 1
ATOM 1575 N N . GLY A 1 207 ? 4.842 2.762 -10.088 1.00 77.94 207 GLY A N 1
ATOM 1576 C CA . GLY A 1 207 ? 5.605 3.833 -10.698 1.00 77.94 207 GLY A CA 1
ATOM 1577 C C . GLY A 1 207 ? 5.524 3.763 -12.216 1.00 77.94 207 GLY A C 1
ATOM 1578 O O . GLY A 1 207 ? 5.942 2.785 -12.829 1.00 77.94 207 GLY A O 1
ATOM 1579 N N . SER A 1 208 ? 5.017 4.836 -12.811 1.00 73.31 208 SER A N 1
ATOM 1580 C CA . SER A 1 208 ? 5.061 5.095 -14.245 1.00 73.31 208 SER A CA 1
ATOM 1581 C C . SER A 1 208 ? 6.028 6.252 -14.496 1.00 73.31 208 SER A C 1
ATOM 1583 O O . SER A 1 208 ? 5.883 7.356 -13.951 1.00 73.31 208 SER A O 1
ATOM 1585 N N . GLY A 1 209 ? 7.093 5.982 -15.247 1.00 60.84 209 GLY A N 1
ATOM 1586 C CA . GLY A 1 209 ? 8.016 7.021 -15.688 1.00 60.84 209 GLY A CA 1
ATOM 1587 C C . GLY A 1 209 ? 7.378 7.864 -16.793 1.00 60.84 209 GLY A C 1
ATOM 1588 O O . GLY A 1 209 ? 6.568 7.363 -17.563 1.00 60.84 209 GLY A O 1
ATOM 1589 N N . ARG A 1 210 ? 7.773 9.136 -16.910 1.00 50.00 210 ARG A N 1
ATOM 1590 C CA . ARG A 1 210 ? 7.750 9.810 -18.215 1.00 50.00 210 ARG A CA 1
ATOM 1591 C C . ARG A 1 210 ? 9.023 9.357 -18.922 1.00 50.00 210 ARG A C 1
ATOM 1593 O O . ARG A 1 210 ? 10.096 9.810 -18.530 1.00 50.00 210 ARG A O 1
ATOM 1600 N N . ALA A 1 211 ? 8.934 8.437 -19.872 1.00 41.09 211 ALA A N 1
ATOM 1601 C CA . ALA A 1 211 ? 10.049 8.231 -20.782 1.00 41.09 211 ALA A CA 1
ATOM 1602 C C . ALA A 1 211 ? 10.120 9.465 -21.692 1.00 41.09 211 ALA A C 1
ATOM 1604 O O . ALA A 1 211 ? 9.152 9.811 -22.368 1.00 41.09 211 ALA A O 1
ATOM 1605 N N . GLU A 1 212 ? 11.226 10.205 -21.640 1.00 36.81 212 GLU A N 1
ATOM 1606 C CA . GLU A 1 212 ? 11.480 11.250 -22.628 1.00 36.81 212 GLU A CA 1
ATOM 1607 C C . GLU A 1 212 ? 11.769 10.564 -23.967 1.00 36.81 212 GLU A C 1
ATOM 1609 O O . GLU A 1 212 ? 12.812 9.937 -24.126 1.00 36.81 212 GLU A O 1
ATOM 1614 N N . GLY A 1 213 ? 10.844 10.685 -24.922 1.00 42.12 213 GLY A N 1
ATOM 1615 C CA . GLY A 1 213 ? 11.064 10.273 -26.311 1.00 42.12 213 GLY A CA 1
ATOM 1616 C C . GLY A 1 213 ? 10.530 8.898 -26.721 1.00 42.12 213 GLY A C 1
ATOM 1617 O O . GLY A 1 213 ? 10.763 8.515 -27.862 1.00 42.12 213 GLY A O 1
ATOM 1618 N N . GLU A 1 214 ? 9.800 8.181 -25.865 1.00 44.44 214 GLU A N 1
ATOM 1619 C CA . GLU A 1 214 ? 9.061 6.983 -26.289 1.00 44.44 214 GLU A CA 1
ATOM 1620 C C . GLU A 1 214 ? 7.642 7.396 -26.720 1.00 44.44 214 GLU A C 1
ATOM 1622 O O . GLU A 1 214 ? 6.862 7.918 -25.927 1.00 44.44 214 GLU A O 1
ATOM 1627 N N . GLU A 1 215 ? 7.324 7.198 -28.004 1.00 43.03 215 GLU A N 1
ATOM 1628 C CA . GLU A 1 215 ? 5.957 7.280 -28.554 1.00 43.03 215 GLU A CA 1
ATOM 1629 C C . GLU A 1 215 ? 5.069 6.107 -28.077 1.00 43.03 215 GLU A C 1
ATOM 1631 O O . GLU A 1 215 ? 3.870 6.081 -28.356 1.00 43.03 215 GLU A O 1
ATOM 1636 N N . GLU A 1 216 ? 5.639 5.140 -27.349 1.00 52.25 216 GLU A N 1
ATOM 1637 C CA . GLU A 1 216 ? 4.948 3.962 -26.827 1.00 52.25 216 GLU A CA 1
ATOM 1638 C C . GLU A 1 216 ? 4.340 4.237 -25.444 1.00 52.25 216 GLU A C 1
ATOM 1640 O O . GLU A 1 216 ? 4.956 4.838 -24.566 1.00 52.25 216 GLU A O 1
ATOM 1645 N N . GLY A 1 217 ? 3.073 3.844 -25.292 1.00 58.06 217 GLY A N 1
ATOM 1646 C CA . GLY A 1 217 ? 2.192 4.247 -24.197 1.00 58.06 217 GLY A CA 1
ATOM 1647 C C . GLY A 1 217 ? 2.692 3.928 -22.786 1.00 58.06 217 GLY A C 1
ATOM 1648 O O . GLY A 1 217 ? 3.566 3.098 -22.551 1.00 58.06 217 GLY A O 1
ATOM 1649 N N . CYS A 1 218 ? 2.096 4.600 -21.805 1.00 70.12 218 CYS A N 1
ATOM 1650 C CA . CYS A 1 218 ? 2.488 4.449 -20.417 1.00 70.12 218 CYS A CA 1
ATOM 1651 C C . CYS A 1 218 ? 2.163 3.066 -19.815 1.00 70.12 218 CYS A C 1
ATOM 1653 O O . CYS A 1 218 ? 1.072 2.525 -19.993 1.00 70.12 218 CYS A O 1
ATOM 1655 N N . VAL A 1 219 ? 3.090 2.540 -19.004 1.00 72.88 219 VAL A N 1
ATOM 1656 C CA . VAL A 1 219 ? 2.916 1.297 -18.236 1.00 72.88 219 VAL A CA 1
ATOM 1657 C C . VAL A 1 219 ? 2.475 1.617 -16.793 1.00 72.88 219 VAL A C 1
ATOM 1659 O O . VAL A 1 219 ? 3.220 2.283 -16.065 1.00 72.88 219 VAL A O 1
ATOM 1662 N N . PRO A 1 220 ? 1.286 1.164 -16.340 1.00 74.12 220 PRO A N 1
ATOM 1663 C CA . PRO A 1 220 ? 0.698 1.579 -15.058 1.00 74.12 220 PRO A CA 1
ATOM 1664 C C . PRO A 1 220 ? 1.327 0.915 -13.824 1.00 74.12 220 PRO A C 1
ATOM 1666 O O . PRO A 1 220 ? 1.136 1.374 -12.695 1.00 74.12 220 PRO A O 1
ATOM 1669 N N . THR A 1 221 ? 2.075 -0.164 -14.029 1.00 80.88 221 THR A N 1
ATOM 1670 C CA . THR A 1 221 ? 2.673 -0.993 -12.985 1.00 80.88 221 THR A CA 1
ATOM 1671 C C . THR A 1 221 ? 4.098 -1.377 -13.379 1.00 80.88 221 THR A C 1
ATOM 1673 O O . THR A 1 221 ? 4.442 -1.362 -14.557 1.00 80.88 221 THR A O 1
ATOM 1676 N N . SER A 1 222 ? 4.964 -1.689 -12.418 1.00 83.06 222 SER A N 1
ATOM 1677 C CA . SER A 1 222 ? 6.352 -2.047 -12.712 1.00 83.06 222 SER A CA 1
ATOM 1678 C C . SER A 1 222 ? 6.869 -3.200 -11.859 1.00 83.06 222 SER A C 1
ATOM 1680 O O . SER A 1 222 ? 6.538 -3.339 -10.679 1.00 83.06 222 SER A O 1
ATOM 1682 N N . SER A 1 223 ? 7.729 -4.008 -12.476 1.00 88.06 223 SER A N 1
ATOM 1683 C CA . SER A 1 223 ? 8.455 -5.106 -11.838 1.00 88.06 223 SER A CA 1
ATOM 1684 C C . SER A 1 223 ? 9.893 -4.708 -11.507 1.00 88.06 223 SER A C 1
ATOM 1686 O O . SER A 1 223 ? 10.460 -3.797 -12.110 1.00 88.06 223 SER A O 1
ATOM 1688 N N . THR A 1 224 ? 10.485 -5.411 -10.540 1.00 88.25 224 THR A N 1
ATOM 1689 C CA . THR A 1 224 ? 11.891 -5.245 -10.137 1.00 88.25 224 THR A CA 1
ATOM 1690 C C . THR A 1 224 ? 12.647 -6.566 -10.286 1.00 88.25 224 THR A C 1
ATOM 1692 O O . THR A 1 224 ? 12.281 -7.583 -9.692 1.00 88.25 224 THR A O 1
ATOM 1695 N N . TYR A 1 225 ? 13.727 -6.560 -11.063 1.00 87.12 225 TYR A N 1
ATOM 1696 C CA . TYR A 1 225 ? 14.496 -7.745 -11.460 1.00 87.12 225 TYR A CA 1
ATOM 1697 C C . TYR A 1 225 ? 15.863 -7.770 -10.769 1.00 87.12 225 TYR A C 1
ATOM 1699 O O . TYR A 1 225 ? 16.903 -7.590 -11.398 1.00 87.12 225 TYR A O 1
ATOM 1707 N N . ALA A 1 226 ? 15.852 -7.930 -9.441 1.00 87.69 226 ALA A N 1
ATOM 1708 C CA . ALA A 1 226 ? 17.042 -7.766 -8.597 1.00 87.69 226 ALA A CA 1
ATOM 1709 C C . ALA A 1 226 ? 17.645 -9.080 -8.060 1.00 87.69 226 ALA A C 1
ATOM 1711 O O . ALA A 1 226 ? 18.197 -9.136 -6.959 1.00 87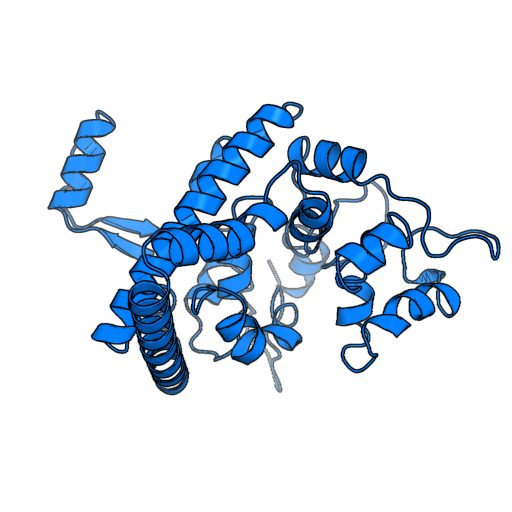.69 226 ALA A O 1
ATOM 1712 N N . GLY A 1 227 ? 17.534 -10.157 -8.828 1.00 85.94 227 GLY A N 1
ATOM 1713 C CA . GLY A 1 227 ? 18.149 -11.451 -8.548 1.00 85.94 227 GLY A CA 1
ATOM 1714 C C . GLY A 1 227 ? 17.176 -12.493 -7.994 1.00 85.94 227 GLY A C 1
ATOM 1715 O O . GLY A 1 227 ? 16.126 -12.184 -7.426 1.00 85.94 227 GLY A O 1
ATOM 1716 N N . ARG A 1 228 ? 17.565 -13.772 -8.086 1.00 86.69 228 ARG A N 1
ATOM 1717 C CA . ARG A 1 228 ? 16.792 -14.905 -7.530 1.00 86.69 228 ARG A CA 1
ATOM 1718 C C . ARG A 1 228 ? 16.590 -14.794 -6.023 1.00 86.69 228 ARG A C 1
ATOM 1720 O O . ARG A 1 228 ? 15.531 -15.153 -5.515 1.00 86.69 228 ARG A O 1
ATOM 1727 N N . TRP A 1 229 ? 17.599 -14.294 -5.310 1.00 89.56 229 TRP A N 1
ATOM 1728 C CA . TRP A 1 229 ? 17.514 -14.066 -3.868 1.00 89.56 229 TRP A CA 1
ATOM 1729 C C . TRP A 1 229 ? 16.425 -13.037 -3.537 1.00 89.56 229 TRP A C 1
ATOM 1731 O O . TRP A 1 229 ? 15.704 -13.203 -2.557 1.00 89.56 229 TRP A O 1
ATOM 1741 N N . TYR A 1 230 ? 16.272 -12.005 -4.373 1.00 91.06 230 TYR A N 1
ATOM 1742 C CA . TYR A 1 230 ? 15.282 -10.953 -4.187 1.00 91.06 230 TYR A CA 1
ATOM 1743 C C . TYR A 1 230 ? 13.875 -11.457 -4.489 1.00 91.06 230 TYR A C 1
ATOM 1745 O O . TYR A 1 230 ? 12.951 -11.223 -3.708 1.00 91.06 230 TYR A O 1
ATOM 1753 N N . ALA A 1 231 ? 13.732 -12.228 -5.568 1.00 89.38 231 ALA A N 1
ATOM 1754 C CA . ALA A 1 231 ? 12.490 -12.923 -5.879 1.00 89.38 231 ALA A CA 1
ATOM 1755 C C . ALA A 1 231 ? 12.071 -13.870 -4.744 1.00 89.38 231 ALA A C 1
ATOM 1757 O O . ALA A 1 231 ? 10.909 -13.891 -4.351 1.00 89.38 231 ALA A O 1
ATOM 1758 N N . ALA A 1 232 ? 13.015 -14.604 -4.147 1.00 90.00 232 ALA A N 1
ATOM 1759 C CA . ALA A 1 232 ? 12.735 -15.441 -2.983 1.00 90.00 232 ALA A CA 1
ATOM 1760 C C . ALA A 1 232 ? 12.337 -14.610 -1.749 1.00 90.00 232 ALA A C 1
ATOM 1762 O O . ALA A 1 232 ? 11.355 -14.936 -1.087 1.00 90.00 232 ALA A O 1
ATOM 1763 N N . LEU A 1 233 ? 13.053 -13.515 -1.462 1.00 91.44 233 LEU A N 1
ATOM 1764 C CA . LEU A 1 233 ? 12.757 -12.615 -0.340 1.00 91.44 233 LEU A CA 1
ATOM 1765 C C . LEU A 1 233 ? 11.357 -11.993 -0.444 1.00 91.44 233 LEU A C 1
ATOM 1767 O O . LEU A 1 233 ? 10.676 -11.822 0.564 1.00 91.44 233 LEU A O 1
ATOM 1771 N N . THR A 1 234 ? 10.943 -11.641 -1.659 1.00 90.94 234 THR A N 1
ATOM 1772 C CA . THR A 1 234 ? 9.650 -11.010 -1.952 1.00 90.94 234 THR A CA 1
ATOM 1773 C C . THR A 1 234 ? 8.566 -12.021 -2.323 1.00 90.94 234 THR A C 1
ATOM 1775 O O . THR A 1 234 ? 7.454 -11.623 -2.660 1.00 90.94 234 THR A O 1
ATOM 1778 N N . LEU A 1 235 ? 8.852 -13.326 -2.259 1.00 90.19 235 LEU A N 1
ATOM 1779 C CA . LEU A 1 235 ? 7.924 -14.393 -2.650 1.00 90.19 235 LEU A CA 1
ATOM 1780 C C . LEU A 1 235 ? 7.341 -14.192 -4.064 1.00 90.19 235 LEU A C 1
ATOM 1782 O O . LEU A 1 235 ? 6.168 -14.456 -4.306 1.00 90.19 235 LEU A O 1
ATOM 1786 N N . GLY A 1 236 ? 8.154 -13.688 -4.995 1.00 89.25 236 GLY A N 1
ATOM 1787 C CA . GLY A 1 236 ? 7.772 -13.426 -6.383 1.00 89.25 236 GLY A CA 1
ATOM 1788 C C . GLY A 1 236 ? 6.939 -12.161 -6.602 1.00 89.25 236 GLY A C 1
ATOM 1789 O O . GLY A 1 236 ? 6.651 -11.833 -7.746 1.00 89.25 236 GLY A O 1
ATOM 1790 N N . THR A 1 237 ? 6.583 -11.410 -5.553 1.00 88.88 237 THR A N 1
ATOM 1791 C CA . THR A 1 237 ? 5.807 -10.157 -5.697 1.00 8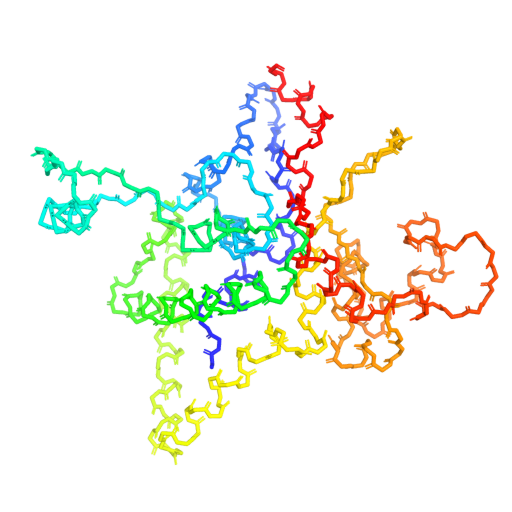8.88 237 THR A CA 1
ATOM 1792 C C . THR A 1 237 ? 6.585 -9.031 -6.383 1.00 88.88 237 THR A C 1
ATOM 1794 O O . THR A 1 237 ? 5.993 -8.043 -6.802 1.00 88.88 237 THR A O 1
ATOM 1797 N N . ASN A 1 238 ? 7.903 -9.184 -6.549 1.00 90.69 238 ASN A N 1
ATOM 1798 C CA . ASN A 1 238 ? 8.722 -8.315 -7.389 1.00 90.69 238 ASN A CA 1
ATOM 1799 C C . ASN A 1 238 ? 8.355 -8.389 -8.885 1.00 90.69 238 ASN A C 1
ATOM 1801 O O . ASN A 1 238 ? 8.643 -7.434 -9.602 1.00 90.69 238 ASN A O 1
ATOM 1805 N N . TYR A 1 239 ? 7.715 -9.477 -9.331 1.00 90.50 239 TYR A N 1
ATOM 1806 C CA . TYR A 1 239 ? 7.135 -9.660 -10.669 1.00 90.50 239 TYR A CA 1
ATOM 1807 C C . TYR A 1 239 ? 5.712 -9.103 -10.728 1.00 90.50 239 TYR A C 1
ATOM 1809 O O . TYR A 1 239 ? 4.736 -9.824 -10.942 1.00 90.50 239 TYR A O 1
ATOM 1817 N N . HIS A 1 240 ? 5.577 -7.823 -10.401 1.00 89.25 240 HIS A N 1
ATOM 1818 C CA . HIS A 1 240 ? 4.273 -7.220 -10.191 1.00 89.25 240 HIS A CA 1
ATOM 1819 C C . HIS A 1 240 ? 3.513 -7.020 -11.506 1.00 89.25 240 HIS A C 1
ATOM 1821 O O . HIS A 1 240 ? 2.331 -7.341 -11.564 1.00 89.25 240 HIS A O 1
ATOM 1827 N N . MET A 1 241 ? 4.189 -6.581 -12.569 1.00 86.44 241 MET A N 1
ATOM 1828 C CA . MET A 1 241 ? 3.589 -6.455 -13.899 1.00 86.44 241 MET A CA 1
ATOM 1829 C C . MET A 1 241 ? 3.111 -7.810 -14.425 1.00 86.44 241 MET A C 1
ATOM 1831 O O . MET A 1 241 ? 1.950 -7.956 -14.782 1.00 86.44 241 MET A O 1
ATOM 1835 N N . GLU A 1 242 ? 3.958 -8.834 -14.339 1.00 89.50 242 GLU A N 1
ATOM 1836 C CA . GLU A 1 242 ? 3.614 -10.205 -14.715 1.00 89.50 242 GLU A CA 1
ATOM 1837 C C . GLU A 1 242 ? 2.391 -10.741 -13.960 1.00 89.50 242 GLU A C 1
ATOM 1839 O O . GLU A 1 242 ? 1.545 -11.415 -14.544 1.00 89.50 242 GLU A O 1
ATOM 1844 N N . HIS A 1 243 ? 2.299 -10.454 -12.656 1.00 89.56 243 HIS A N 1
ATOM 1845 C CA . HIS A 1 243 ? 1.143 -10.825 -11.835 1.00 89.56 243 HIS A CA 1
ATOM 1846 C C . HIS A 1 243 ? -0.140 -10.141 -12.320 1.00 89.56 243 HIS A C 1
ATOM 1848 O O . HIS A 1 243 ? -1.211 -10.739 -12.285 1.00 89.56 243 HIS A O 1
ATOM 1854 N N . HIS A 1 244 ? -0.041 -8.888 -12.758 1.00 85.31 244 HIS A N 1
ATOM 1855 C CA . HIS A 1 244 ? -1.174 -8.139 -13.287 1.00 85.31 244 HIS A CA 1
ATOM 1856 C C . HIS A 1 244 ? -1.634 -8.641 -14.656 1.00 85.31 244 HIS A C 1
ATOM 1858 O O . HIS A 1 244 ? -2.840 -8.725 -14.887 1.00 85.31 244 HIS A O 1
ATOM 1864 N N . ASP A 1 245 ? -0.698 -9.017 -15.524 1.00 86.12 245 ASP A N 1
ATOM 1865 C CA . ASP A 1 245 ? -1.011 -9.545 -16.852 1.00 86.12 245 ASP A CA 1
ATOM 1866 C C . ASP A 1 245 ? -1.586 -10.967 -16.780 1.00 86.12 245 ASP A C 1
ATOM 1868 O O . ASP A 1 245 ? -2.507 -11.318 -17.519 1.00 86.12 245 ASP A O 1
ATOM 1872 N N . PHE A 1 246 ? -1.065 -11.790 -15.864 1.00 89.88 246 PHE A N 1
ATOM 1873 C CA . PHE A 1 246 ? -1.437 -13.196 -15.718 1.00 89.88 246 PHE A CA 1
ATOM 1874 C C . PHE A 1 246 ? -1.731 -13.560 -14.249 1.00 89.88 246 PHE A C 1
ATOM 1876 O O . PHE A 1 246 ? -0.978 -14.325 -13.637 1.00 89.88 246 PHE A O 1
ATOM 1883 N N . PRO A 1 247 ? -2.854 -13.084 -13.676 1.00 86.19 247 PRO A N 1
ATOM 1884 C CA . PRO A 1 247 ? -3.169 -13.251 -12.250 1.00 86.19 247 PRO A CA 1
ATOM 1885 C C . PRO A 1 247 ? -3.370 -14.709 -11.816 1.00 86.19 247 PRO A C 1
ATOM 1887 O O . PRO A 1 247 ? -3.229 -15.032 -10.636 1.00 86.19 247 PRO A O 1
ATOM 1890 N N . ASP A 1 248 ? -3.679 -15.597 -12.763 1.00 89.06 248 ASP A N 1
ATOM 1891 C CA . ASP A 1 248 ? -3.861 -17.029 -12.512 1.00 89.06 248 ASP A CA 1
ATOM 1892 C C . ASP A 1 248 ? -2.538 -17.815 -12.520 1.00 89.06 248 ASP A C 1
ATOM 1894 O O . ASP A 1 248 ? -2.501 -18.988 -12.131 1.00 89.06 248 ASP A O 1
ATOM 1898 N N . VAL A 1 249 ? -1.433 -17.198 -12.955 1.00 90.06 249 VAL A N 1
ATOM 1899 C CA . VAL A 1 249 ? -0.118 -17.844 -12.962 1.00 90.06 249 VAL A CA 1
ATOM 1900 C C . VAL A 1 249 ? 0.440 -17.863 -11.535 1.00 90.06 249 VAL A C 1
ATOM 1902 O O . VAL A 1 249 ? 0.579 -16.818 -10.899 1.00 90.06 249 VAL A O 1
ATOM 1905 N N . PRO A 1 250 ? 0.826 -19.035 -10.996 1.00 89.75 250 PRO A N 1
ATOM 1906 C CA . PRO A 1 250 ? 1.399 -19.108 -9.657 1.00 89.75 250 PRO A CA 1
ATOM 1907 C C . PRO A 1 250 ? 2.662 -18.246 -9.519 1.00 89.75 250 PRO A C 1
ATOM 1909 O O . PRO A 1 250 ? 3.525 -18.281 -10.395 1.00 89.75 250 PRO A O 1
ATOM 1912 N N . PHE A 1 251 ? 2.846 -17.577 -8.373 1.00 86.44 251 PHE A N 1
ATOM 1913 C CA . PHE A 1 251 ? 3.950 -16.622 -8.158 1.00 86.44 251 PHE A CA 1
ATOM 1914 C C . PHE A 1 251 ? 5.352 -17.173 -8.495 1.00 86.44 251 PHE A C 1
ATOM 1916 O O . PHE A 1 251 ? 6.206 -16.462 -9.014 1.00 86.44 251 PHE A O 1
ATOM 1923 N N . HIS A 1 252 ? 5.597 -18.466 -8.251 1.00 86.25 252 HIS A N 1
ATOM 1924 C CA . HIS A 1 252 ? 6.878 -19.127 -8.536 1.00 86.25 252 HIS A CA 1
ATOM 1925 C C . HIS A 1 252 ? 7.144 -19.344 -10.038 1.00 86.25 252 HIS A C 1
ATOM 1927 O O . HIS A 1 252 ? 8.232 -19.782 -10.417 1.00 86.25 252 HIS A O 1
ATOM 1933 N N . GLN A 1 253 ? 6.148 -19.086 -10.888 1.00 89.44 253 GLN A N 1
ATOM 1934 C CA . GLN A 1 253 ? 6.226 -19.175 -12.344 1.00 89.44 253 GLN A CA 1
ATOM 1935 C C . GLN A 1 253 ? 6.228 -17.806 -13.024 1.00 89.44 253 GLN A C 1
ATOM 1937 O O . GLN A 1 253 ? 6.559 -17.762 -14.204 1.00 89.44 253 GLN A O 1
ATOM 1942 N N . LEU A 1 254 ? 5.940 -16.709 -12.312 1.00 89.56 254 LEU A N 1
ATOM 1943 C CA . LEU A 1 254 ? 5.862 -15.369 -12.908 1.00 89.56 254 LEU A CA 1
ATOM 1944 C C . LEU A 1 254 ? 7.158 -14.973 -13.621 1.00 89.56 254 LEU A C 1
ATOM 1946 O O . LEU A 1 254 ? 7.119 -14.563 -14.773 1.00 89.56 254 LEU A O 1
ATOM 1950 N N . GLY A 1 255 ? 8.322 -15.255 -13.027 1.00 85.69 255 GLY A N 1
ATOM 1951 C CA . GLY A 1 255 ? 9.613 -15.003 -13.682 1.00 85.69 255 GLY A CA 1
ATOM 1952 C C . GLY A 1 255 ? 9.827 -15.764 -15.004 1.00 85.69 255 GLY A C 1
ATOM 1953 O O . GLY A 1 255 ? 10.752 -15.455 -15.749 1.00 85.69 255 GLY A O 1
ATOM 1954 N N . ARG A 1 256 ? 8.993 -16.765 -15.335 1.00 87.19 256 ARG A N 1
ATOM 1955 C CA . ARG A 1 256 ? 9.032 -17.447 -16.639 1.00 87.19 256 ARG A CA 1
ATOM 1956 C C . ARG A 1 256 ? 8.388 -16.626 -17.752 1.00 87.19 256 ARG A C 1
ATOM 1958 O O . ARG A 1 256 ? 8.766 -16.852 -18.895 1.00 87.19 256 ARG A O 1
ATOM 1965 N N . LEU A 1 257 ? 7.464 -15.717 -17.438 1.00 87.00 257 LEU A N 1
ATOM 1966 C CA . LEU A 1 257 ? 6.783 -14.878 -18.429 1.00 87.00 257 LEU A CA 1
ATOM 1967 C C . LEU A 1 257 ? 7.798 -14.022 -19.190 1.00 87.00 257 LEU A C 1
ATOM 1969 O O . LEU A 1 257 ? 7.826 -14.045 -20.416 1.00 87.00 257 LEU A O 1
ATOM 1973 N N . ARG A 1 258 ? 8.772 -13.458 -18.470 1.00 81.00 258 ARG A N 1
ATOM 1974 C CA . ARG A 1 258 ? 9.920 -12.754 -19.058 1.00 81.00 258 ARG A CA 1
ATOM 1975 C C . ARG A 1 258 ? 10.796 -13.612 -19.984 1.00 81.00 258 ARG A C 1
ATOM 1977 O O . ARG A 1 258 ? 11.477 -13.060 -20.833 1.00 81.00 258 ARG A O 1
ATOM 1984 N N . ARG A 1 259 ? 10.803 -14.949 -19.856 1.00 78.44 259 ARG A N 1
ATOM 1985 C CA . ARG A 1 259 ? 11.535 -15.833 -20.796 1.00 78.44 259 ARG A CA 1
ATOM 1986 C C . ARG A 1 259 ? 10.796 -16.056 -22.099 1.00 78.44 259 ARG A C 1
ATOM 1988 O O . ARG A 1 259 ? 11.430 -16.202 -23.132 1.00 78.44 259 ARG A O 1
ATOM 1995 N N . ILE A 1 260 ? 9.478 -16.198 -22.021 1.00 85.50 260 ILE A N 1
ATOM 1996 C CA . ILE A 1 260 ? 8.664 -16.563 -23.184 1.00 85.50 260 ILE A CA 1
ATOM 1997 C C . ILE A 1 260 ? 8.191 -15.340 -23.964 1.00 85.50 260 ILE A C 1
ATOM 1999 O O . ILE A 1 260 ? 7.813 -15.498 -25.118 1.00 85.50 260 ILE A O 1
ATOM 2003 N N . ALA A 1 261 ? 8.196 -14.166 -23.330 1.00 84.81 261 ALA A N 1
ATOM 2004 C CA . ALA A 1 261 ? 7.733 -12.914 -23.912 1.00 84.81 261 ALA A CA 1
ATOM 2005 C C . ALA A 1 261 ? 8.585 -11.711 -23.422 1.00 84.81 261 ALA A C 1
ATOM 2007 O O . ALA A 1 261 ? 8.045 -10.767 -22.837 1.00 84.81 261 ALA A O 1
ATOM 2008 N N . PRO A 1 262 ? 9.930 -11.756 -23.554 1.00 78.88 262 PRO A N 1
ATOM 2009 C CA . PRO A 1 262 ? 10.834 -10.707 -23.062 1.00 78.88 262 PRO A CA 1
ATOM 2010 C C . PRO A 1 262 ? 10.536 -9.312 -23.631 1.00 78.88 262 PRO A C 1
ATOM 2012 O O . PRO A 1 262 ? 10.803 -8.314 -22.966 1.00 78.88 262 PRO A O 1
ATOM 2015 N N . GLU A 1 263 ? 9.951 -9.234 -24.824 1.00 78.50 263 GLU A N 1
ATOM 2016 C CA . GLU A 1 263 ? 9.574 -7.997 -25.505 1.00 78.50 263 GLU A CA 1
ATOM 2017 C C . GLU A 1 263 ? 8.537 -7.158 -24.735 1.00 78.50 263 GLU A C 1
ATOM 2019 O O . GLU A 1 263 ? 8.514 -5.941 -24.890 1.00 78.50 263 GLU A O 1
ATOM 2024 N N . PHE A 1 264 ? 7.736 -7.768 -23.852 1.00 79.88 264 PHE A N 1
ATOM 2025 C CA . PHE A 1 264 ? 6.747 -7.057 -23.027 1.00 79.88 264 PHE A CA 1
ATOM 2026 C C . PHE A 1 264 ? 7.281 -6.653 -21.643 1.00 79.88 264 PHE A C 1
ATOM 2028 O O . PHE A 1 264 ? 6.684 -5.825 -20.957 1.00 79.88 264 PHE A O 1
ATOM 2035 N N . TYR A 1 265 ? 8.415 -7.212 -21.211 1.00 79.69 265 TYR A N 1
ATOM 2036 C CA . TYR A 1 265 ? 8.941 -7.061 -19.852 1.00 79.69 265 TYR A CA 1
ATOM 2037 C C . TYR A 1 265 ? 10.369 -6.506 -19.888 1.00 79.69 265 TYR A C 1
ATOM 2039 O O . TYR A 1 265 ? 11.322 -7.276 -19.968 1.00 79.69 265 TYR A O 1
ATOM 2047 N N . ARG A 1 266 ? 10.502 -5.168 -19.800 1.00 66.56 266 ARG A N 1
ATOM 2048 C CA . ARG A 1 266 ? 11.753 -4.365 -19.777 1.00 66.56 266 ARG A CA 1
ATOM 2049 C C . ARG A 1 266 ? 13.053 -5.119 -20.132 1.00 66.56 266 ARG A C 1
ATOM 2051 O O . ARG A 1 266 ? 13.623 -5.843 -19.308 1.00 66.56 266 ARG A O 1
ATOM 2058 N N . GLY A 1 267 ? 13.602 -4.762 -21.295 1.00 56.75 267 GLY A N 1
ATOM 2059 C CA . GLY A 1 267 ? 15.042 -4.757 -21.562 1.00 56.75 267 GLY A CA 1
ATOM 2060 C C . GLY A 1 267 ? 15.725 -6.122 -21.581 1.00 56.75 267 GLY A C 1
ATOM 2061 O O . GLY A 1 267 ? 16.574 -6.386 -20.733 1.00 56.75 267 GLY A O 1
ATOM 2062 N N . MET A 1 268 ? 15.420 -6.936 -22.591 1.00 44.81 268 MET A N 1
ATOM 2063 C CA . MET A 1 268 ? 16.380 -7.889 -23.159 1.00 44.81 268 MET A CA 1
ATOM 2064 C C . MET A 1 268 ? 16.304 -7.837 -24.691 1.00 44.81 268 MET A C 1
ATOM 2066 O O . MET A 1 268 ? 15.644 -8.658 -25.321 1.00 44.81 268 MET A O 1
ATOM 2070 N N . GLU A 1 269 ? 17.015 -6.889 -25.306 1.00 39.38 269 GLU A N 1
ATOM 2071 C CA . GLU A 1 269 ? 17.593 -7.169 -26.622 1.00 39.38 269 GLU A CA 1
ATOM 2072 C C . GLU A 1 269 ? 18.791 -8.102 -26.394 1.00 39.38 269 GLU A C 1
ATOM 2074 O O . GLU A 1 269 ? 19.885 -7.661 -26.051 1.00 39.38 269 GLU A O 1
ATOM 2079 N N . GLY A 1 270 ? 18.561 -9.407 -26.550 1.00 39.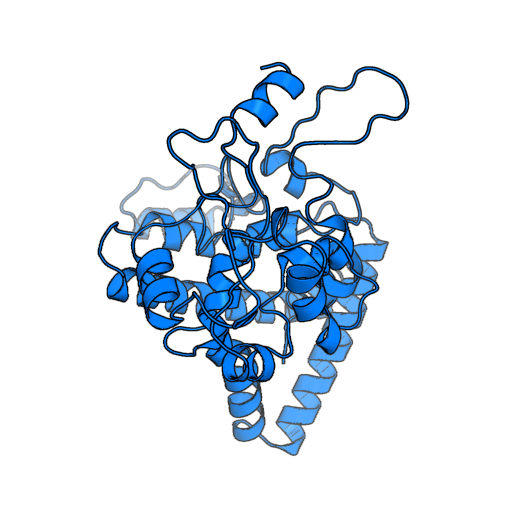38 270 GLY A N 1
ATOM 2080 C CA . GLY A 1 270 ? 19.621 -10.409 -26.654 1.00 39.38 270 GLY A CA 1
ATOM 2081 C C . GLY A 1 270 ? 19.862 -11.286 -25.419 1.00 39.38 270 GLY A C 1
ATOM 2082 O O . GLY A 1 270 ? 20.386 -10.833 -24.410 1.00 39.38 270 GLY A O 1
ATOM 2083 N N . GLY A 1 271 ? 19.627 -12.589 -25.605 1.00 40.41 271 GLY A N 1
ATOM 2084 C CA . GLY A 1 271 ? 20.436 -13.657 -25.007 1.00 40.41 271 GLY A CA 1
ATOM 2085 C C . GLY A 1 271 ? 19.925 -14.268 -23.701 1.00 40.41 271 GLY A C 1
ATOM 2086 O O . GLY A 1 271 ? 19.548 -13.574 -22.771 1.00 40.41 271 GLY A O 1
ATOM 2087 N N . ASP A 1 272 ? 19.975 -15.598 -23.641 1.00 46.16 272 ASP A N 1
ATOM 2088 C CA . ASP A 1 272 ? 19.439 -16.513 -22.619 1.00 46.16 272 ASP A CA 1
ATOM 2089 C C . ASP A 1 272 ? 19.995 -16.393 -21.177 1.00 46.16 272 ASP A C 1
ATOM 2091 O O . ASP A 1 272 ? 19.763 -17.287 -20.358 1.00 46.16 272 ASP A O 1
ATOM 2095 N N . GLU A 1 273 ? 20.713 -15.336 -20.801 1.00 53.25 273 GLU A N 1
ATOM 2096 C CA . GLU A 1 273 ? 21.437 -15.314 -19.522 1.00 53.25 273 GLU A CA 1
ATOM 2097 C C . GLU A 1 273 ? 20.871 -14.269 -18.546 1.00 53.25 273 GLU A C 1
ATOM 2099 O O . GLU A 1 273 ? 21.166 -13.083 -18.591 1.00 53.25 273 GLU A O 1
ATOM 2104 N N . ASP A 1 274 ? 20.041 -14.790 -17.637 1.00 55.75 274 ASP A N 1
ATOM 2105 C CA . ASP A 1 274 ? 19.512 -14.195 -16.406 1.00 55.75 274 ASP A CA 1
ATOM 2106 C C . ASP A 1 274 ? 18.280 -13.272 -16.469 1.00 55.75 274 ASP A C 1
ATOM 2108 O O . ASP A 1 274 ? 18.304 -12.065 -16.241 1.00 55.75 274 ASP A O 1
ATOM 2112 N N . ILE A 1 275 ? 17.113 -13.927 -16.495 1.00 56.12 275 ILE A N 1
ATOM 2113 C CA . ILE A 1 275 ? 15.779 -13.350 -16.208 1.00 56.12 275 ILE A CA 1
ATOM 2114 C C . ILE A 1 275 ? 15.658 -12.630 -14.856 1.00 56.12 275 ILE A C 1
ATOM 2116 O O . ILE A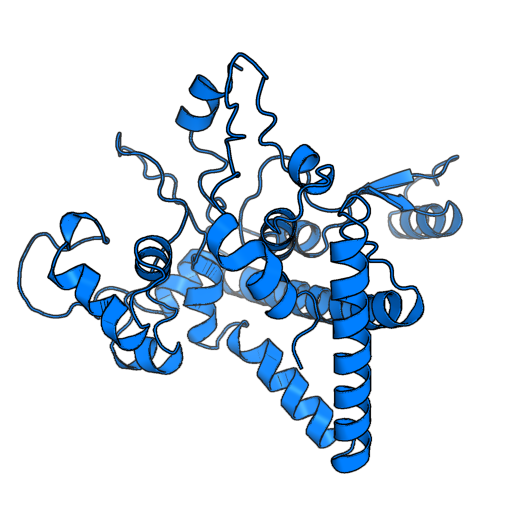 1 275 ? 14.642 -11.985 -14.579 1.00 56.12 275 ILE A O 1
ATOM 2120 N N . TYR A 1 276 ? 16.666 -12.782 -14.000 1.00 54.34 276 TYR A N 1
ATOM 2121 C CA . TYR A 1 276 ? 16.732 -12.225 -12.662 1.00 54.34 276 TYR A CA 1
ATOM 2122 C C . TYR A 1 276 ? 17.723 -11.068 -12.541 1.00 54.34 276 TYR A C 1
ATOM 2124 O O . TYR A 1 276 ? 17.740 -10.463 -11.479 1.00 54.34 276 TYR A O 1
ATOM 2132 N N . GLU A 1 277 ? 18.542 -10.758 -13.542 1.00 61.62 277 GLU A N 1
ATOM 2133 C CA . GLU A 1 277 ? 19.612 -9.770 -13.390 1.00 61.62 277 GLU A CA 1
ATOM 2134 C C . GLU A 1 277 ? 19.329 -8.502 -14.200 1.00 61.62 277 GLU A C 1
ATOM 2136 O O . GLU A 1 277 ? 18.766 -8.533 -15.293 1.00 61.62 277 GLU A O 1
ATOM 2141 N N . GLY A 1 278 ? 19.642 -7.352 -13.604 1.00 69.25 278 GLY A N 1
ATOM 2142 C CA . GLY A 1 278 ? 19.450 -6.038 -14.220 1.00 69.25 278 GLY A CA 1
ATOM 2143 C C . GLY A 1 278 ? 19.268 -4.934 -13.186 1.00 69.25 278 GLY A C 1
ATOM 2144 O O . GLY A 1 278 ? 19.883 -3.873 -13.294 1.00 69.25 278 GLY A O 1
ATOM 2145 N N . ASP A 1 279 ? 18.510 -5.211 -12.125 1.00 79.94 279 ASP A N 1
ATOM 2146 C CA . ASP A 1 279 ? 18.242 -4.222 -11.091 1.00 79.94 279 ASP A CA 1
ATOM 2147 C C . ASP A 1 279 ? 19.132 -4.383 -9.859 1.00 79.94 279 ASP A C 1
ATOM 2149 O O . ASP A 1 279 ? 19.331 -5.462 -9.303 1.00 79.94 279 ASP A O 1
ATOM 2153 N N . ASN A 1 280 ? 19.600 -3.249 -9.348 1.00 88.06 280 ASN A N 1
ATOM 2154 C CA . ASN A 1 280 ? 20.220 -3.167 -8.037 1.00 88.06 280 ASN A CA 1
ATOM 2155 C C . ASN A 1 280 ? 19.222 -2.534 -7.062 1.00 88.06 280 ASN A C 1
ATOM 2157 O O . ASN A 1 280 ? 18.877 -1.363 -7.210 1.00 88.06 280 ASN A O 1
ATOM 2161 N N . VAL A 1 281 ? 18.792 -3.288 -6.044 1.00 89.44 281 VAL A N 1
ATOM 2162 C CA . VAL A 1 281 ? 17.796 -2.839 -5.050 1.00 89.44 281 VAL A CA 1
ATOM 2163 C C . VAL A 1 281 ? 18.173 -1.497 -4.415 1.00 89.44 281 VAL A C 1
ATOM 2165 O O . VAL A 1 281 ? 17.315 -0.637 -4.234 1.00 89.44 281 VAL A O 1
ATOM 2168 N N . PHE A 1 282 ? 19.450 -1.277 -4.099 1.00 89.69 282 PHE A N 1
ATOM 2169 C CA . PHE A 1 282 ? 19.894 -0.022 -3.492 1.00 89.69 282 PHE A CA 1
ATOM 2170 C C . PHE A 1 282 ? 19.816 1.142 -4.476 1.00 89.69 282 PHE A C 1
ATOM 2172 O O . PHE A 1 282 ? 19.360 2.216 -4.092 1.00 89.69 282 PHE A O 1
ATOM 2179 N N . ARG A 1 283 ? 20.175 0.918 -5.746 1.00 88.75 283 ARG A N 1
ATOM 2180 C CA . ARG A 1 283 ? 20.026 1.921 -6.809 1.00 88.75 283 ARG A CA 1
ATOM 2181 C C . ARG A 1 283 ? 18.555 2.230 -7.094 1.00 88.75 283 ARG A C 1
ATOM 2183 O O . ARG A 1 283 ? 18.216 3.393 -7.286 1.00 88.75 283 ARG A O 1
ATOM 2190 N N . ILE A 1 284 ? 17.679 1.219 -7.080 1.00 87.62 284 ILE A N 1
ATOM 2191 C CA . ILE A 1 284 ? 16.225 1.413 -7.184 1.00 87.62 284 ILE A CA 1
ATOM 2192 C C . ILE A 1 284 ? 15.746 2.327 -6.061 1.00 87.62 284 ILE A C 1
ATOM 2194 O O . ILE A 1 284 ? 15.081 3.324 -6.319 1.00 87.62 284 ILE A O 1
ATOM 2198 N N . MET A 1 285 ? 16.106 2.006 -4.818 1.00 91.12 285 MET A N 1
ATOM 2199 C CA . MET A 1 285 ? 15.715 2.801 -3.657 1.00 91.12 285 MET A CA 1
ATOM 2200 C C . MET A 1 285 ? 16.265 4.224 -3.757 1.00 91.12 285 MET A C 1
ATOM 2202 O O . MET A 1 285 ? 15.528 5.184 -3.558 1.00 91.12 285 MET A O 1
ATOM 2206 N N . GLU A 1 286 ? 17.537 4.384 -4.115 1.00 91.75 286 GLU A N 1
ATOM 2207 C CA . GLU A 1 286 ? 18.149 5.695 -4.323 1.00 91.75 286 GLU A CA 1
ATOM 2208 C C . GLU A 1 286 ? 17.397 6.512 -5.379 1.00 91.75 286 GLU A C 1
ATOM 2210 O O . GLU A 1 286 ? 17.071 7.671 -5.116 1.00 91.75 286 GLU A O 1
ATOM 2215 N N . LYS A 1 287 ? 17.056 5.910 -6.525 1.00 88.44 287 LYS A N 1
ATOM 2216 C CA . LYS A 1 287 ? 16.270 6.554 -7.583 1.00 88.44 287 LYS A CA 1
ATOM 2217 C C . LYS A 1 287 ? 14.874 6.923 -7.082 1.00 88.44 287 LYS A C 1
ATOM 2219 O O . LYS A 1 287 ? 14.519 8.098 -7.115 1.00 88.44 287 LYS A O 1
ATOM 2224 N N . ALA A 1 288 ? 14.129 5.956 -6.545 1.00 88.12 288 ALA A N 1
ATOM 2225 C CA . ALA A 1 288 ? 12.762 6.137 -6.059 1.00 88.12 288 ALA A CA 1
ATOM 2226 C C . ALA A 1 288 ? 12.667 7.230 -4.987 1.00 88.12 288 ALA A C 1
ATOM 2228 O O . ALA A 1 288 ? 11.712 8.004 -4.971 1.00 88.12 288 ALA A O 1
ATOM 2229 N N . PHE A 1 289 ? 13.674 7.337 -4.111 1.00 92.12 289 PHE A N 1
ATOM 2230 C CA . PHE A 1 289 ? 13.738 8.383 -3.091 1.00 92.12 289 PHE A CA 1
ATOM 2231 C C . PHE A 1 289 ? 14.349 9.705 -3.582 1.00 92.12 289 PHE A C 1
ATOM 2233 O O . PHE A 1 289 ? 14.169 10.730 -2.924 1.00 92.12 289 PHE A O 1
ATOM 2240 N N . SER A 1 290 ? 15.039 9.735 -4.721 1.00 90.50 290 SER A N 1
ATOM 2241 C CA . SER A 1 290 ? 15.581 10.968 -5.312 1.00 90.50 290 SER A CA 1
ATOM 2242 C C . SER A 1 290 ? 14.569 11.659 -6.219 1.00 90.50 290 SER A C 1
ATOM 2244 O O . SER A 1 290 ? 14.387 12.874 -6.111 1.00 90.50 290 SER A O 1
ATOM 2246 N N . GLU A 1 291 ? 13.875 10.888 -7.053 1.00 85.06 291 GLU A N 1
ATOM 2247 C CA . GLU A 1 291 ? 12.994 11.357 -8.119 1.00 85.06 291 GLU A CA 1
ATOM 2248 C C . GLU A 1 291 ? 11.690 10.552 -8.100 1.00 85.06 291 GLU A C 1
ATOM 2250 O O . GLU A 1 291 ? 11.656 9.417 -8.570 1.00 85.06 291 GLU A O 1
ATOM 2255 N N . PRO A 1 292 ? 10.603 11.102 -7.536 1.00 80.94 292 PRO A N 1
ATOM 2256 C CA . PRO A 1 292 ? 9.376 10.342 -7.408 1.00 80.94 292 PRO A CA 1
ATOM 2257 C C . PRO A 1 292 ? 8.646 10.255 -8.751 1.00 80.94 292 PRO A C 1
ATOM 2259 O O . PRO A 1 292 ? 8.430 11.272 -9.428 1.00 80.94 292 PRO A O 1
ATOM 2262 N N . GLU A 1 293 ? 8.237 9.035 -9.087 1.00 80.62 293 GLU A N 1
ATOM 2263 C CA . GLU A 1 293 ? 7.495 8.682 -10.298 1.00 80.62 293 GLU A CA 1
ATOM 2264 C C . GLU A 1 293 ? 6.014 9.091 -10.196 1.00 80.62 293 GLU A C 1
ATOM 2266 O O . GLU A 1 293 ? 5.503 9.430 -9.116 1.00 80.62 293 GLU A O 1
ATOM 2271 N N . PHE A 1 294 ? 5.324 9.105 -11.338 1.00 78.94 294 PHE A N 1
ATOM 2272 C CA . PHE A 1 294 ? 3.876 9.282 -11.374 1.00 78.94 294 PHE A CA 1
ATOM 2273 C C . PHE A 1 294 ? 3.198 7.959 -11.063 1.00 78.94 294 PHE A C 1
ATOM 2275 O O . PHE A 1 294 ? 3.664 6.902 -11.478 1.00 78.94 294 PHE A O 1
ATOM 2282 N N . TYR A 1 295 ? 2.101 8.013 -10.321 1.00 80.69 295 TYR A N 1
ATOM 2283 C CA . TYR A 1 295 ? 1.310 6.818 -10.063 1.00 80.69 295 TYR A CA 1
ATOM 2284 C C . TYR A 1 295 ? 0.509 6.435 -11.311 1.00 80.69 295 TYR A C 1
ATOM 2286 O O . TYR A 1 295 ? -0.242 7.269 -11.821 1.00 80.69 295 TYR A O 1
ATOM 2294 N N . SER A 1 296 ? 0.645 5.182 -11.754 1.00 75.75 296 SER A N 1
ATOM 2295 C CA . SER A 1 296 ? -0.245 4.509 -12.712 1.00 75.75 296 SER A CA 1
ATOM 2296 C C . SER A 1 296 ? -0.693 5.371 -13.902 1.00 75.75 296 SER A C 1
ATOM 2298 O O . SER A 1 296 ? -1.887 5.491 -14.170 1.00 75.75 296 SER A O 1
ATOM 2300 N N . CYS A 1 297 ? 0.243 6.011 -14.603 1.00 73.62 297 CYS A N 1
ATOM 2301 C CA . CYS A 1 297 ? -0.021 6.767 -15.830 1.00 73.62 297 CYS A CA 1
ATOM 2302 C C . CYS A 1 297 ? -0.950 7.979 -15.693 1.00 73.62 297 CYS A C 1
ATOM 2304 O O . CYS A 1 297 ? -1.425 8.509 -16.697 1.00 73.62 297 CYS A O 1
ATOM 2306 N N . MET A 1 298 ? -1.169 8.491 -14.475 1.00 68.19 298 MET A N 1
ATOM 2307 C CA . MET A 1 298 ? -2.051 9.648 -14.233 1.00 68.19 298 MET A CA 1
ATOM 2308 C C . MET A 1 298 ? -1.654 10.940 -14.982 1.00 68.19 298 MET A C 1
ATOM 2310 O O . MET A 1 298 ? -2.433 11.897 -15.029 1.00 68.19 298 MET A O 1
ATOM 2314 N N . ASP A 1 299 ? -0.446 10.981 -15.541 1.00 62.62 299 ASP A N 1
ATOM 2315 C CA . ASP A 1 299 ? 0.142 12.129 -16.230 1.00 62.62 299 ASP A CA 1
ATOM 2316 C C . ASP A 1 299 ? 0.403 11.882 -17.730 1.00 62.62 299 ASP A C 1
ATOM 2318 O O . ASP A 1 299 ? 0.972 12.762 -18.385 1.00 62.62 299 ASP A O 1
ATOM 2322 N N . ASP A 1 300 ? 0.001 10.723 -18.272 1.00 60.56 300 ASP A N 1
ATOM 2323 C CA . ASP A 1 300 ? 0.100 10.431 -19.707 1.00 60.56 300 ASP A CA 1
ATOM 2324 C C . ASP A 1 300 ? -0.932 11.262 -20.495 1.00 60.56 300 ASP A C 1
ATOM 2326 O O . ASP A 1 300 ? -2.107 11.352 -20.128 1.00 60.56 300 ASP A O 1
ATOM 2330 N N . ALA A 1 301 ? -0.473 11.918 -21.563 1.00 46.91 301 ALA A N 1
ATOM 2331 C CA . ALA A 1 301 ? -1.269 12.824 -22.386 1.00 46.91 301 ALA A CA 1
ATOM 2332 C C . ALA A 1 301 ? -2.329 12.084 -23.219 1.00 46.91 301 ALA A C 1
ATOM 2334 O O . ALA A 1 301 ? -3.362 12.670 -23.540 1.00 46.91 301 ALA A O 1
ATOM 2335 N N . ASN A 1 302 ? -2.127 10.796 -23.509 1.00 45.44 302 ASN A N 1
ATOM 2336 C CA . ASN A 1 302 ? -3.099 9.994 -24.258 1.00 45.44 302 ASN A CA 1
ATOM 2337 C C . ASN A 1 302 ? -4.388 9.722 -23.460 1.00 45.44 302 ASN A C 1
ATOM 2339 O O . ASN A 1 302 ? -5.470 9.719 -24.043 1.00 45.44 302 ASN A O 1
ATOM 2343 N N . ASN A 1 303 ? -4.311 9.674 -22.123 1.00 45.06 303 ASN A N 1
ATOM 2344 C CA . ASN A 1 303 ? -5.493 9.623 -21.249 1.00 45.06 303 ASN A CA 1
ATOM 2345 C C . ASN A 1 303 ? -6.341 10.913 -21.293 1.00 45.06 303 ASN A C 1
ATOM 2347 O O . ASN A 1 303 ? -7.463 10.929 -20.792 1.00 45.06 303 ASN A O 1
ATOM 2351 N N . LEU A 1 304 ? -5.825 12.015 -21.856 1.00 40.69 304 LEU A N 1
ATOM 2352 C CA . LEU A 1 304 ? -6.551 13.287 -21.971 1.00 40.69 304 LEU A CA 1
ATOM 2353 C C . LEU A 1 304 ? -7.328 13.411 -23.284 1.00 40.69 304 LEU A C 1
ATOM 2355 O O . LEU A 1 304 ? -8.409 13.995 -23.281 1.00 40.69 304 LEU A O 1
ATOM 2359 N N . MET A 1 305 ? -6.826 12.834 -24.381 1.00 38.25 305 MET A N 1
ATOM 2360 C CA . MET A 1 305 ? -7.534 12.886 -25.665 1.00 38.25 305 MET A CA 1
ATOM 2361 C C . MET A 1 305 ? -8.749 11.951 -25.710 1.00 38.25 305 MET A C 1
ATOM 2363 O O . MET A 1 305 ? -9.745 12.299 -26.340 1.00 38.25 305 MET A O 1
ATOM 2367 N N . GLU A 1 306 ? -8.733 10.830 -24.982 1.00 40.06 306 GLU A N 1
ATOM 2368 C CA . GLU A 1 306 ? -9.919 9.967 -24.831 1.00 40.06 306 GLU A CA 1
ATOM 2369 C C . GLU A 1 306 ? -10.928 10.487 -23.788 1.00 40.06 306 GLU A C 1
ATOM 2371 O O . GLU A 1 306 ? -12.111 10.158 -23.862 1.00 40.06 306 GLU A O 1
ATOM 2376 N N . ALA A 1 307 ? -10.504 11.363 -22.866 1.00 35.34 307 ALA A N 1
ATOM 2377 C CA . ALA A 1 307 ? -11.375 11.991 -21.863 1.00 35.34 307 ALA A CA 1
ATOM 2378 C C . ALA A 1 307 ? -12.036 13.307 -22.331 1.00 35.34 307 ALA A C 1
ATOM 2380 O O . ALA A 1 307 ? -12.829 13.887 -21.589 1.00 35.34 307 ALA A O 1
ATOM 2381 N N . GLY A 1 308 ? -11.738 13.782 -23.547 1.00 30.73 308 GLY A N 1
ATOM 2382 C CA . GLY A 1 308 ? -12.419 14.927 -24.158 1.00 30.73 308 GLY A CA 1
ATOM 2383 C C . GLY A 1 308 ? -12.294 16.244 -23.380 1.00 30.73 308 GLY A C 1
ATOM 2384 O O . GLY A 1 308 ? -13.298 16.941 -23.213 1.00 30.73 308 GLY A O 1
ATOM 2385 N N . ILE A 1 309 ? -11.085 16.584 -22.914 1.00 35.66 309 ILE A N 1
ATOM 2386 C CA . ILE A 1 309 ? -10.739 17.916 -22.377 1.00 35.66 309 ILE A CA 1
ATOM 2387 C C . ILE A 1 309 ? -9.702 18.583 -23.276 1.00 35.66 309 ILE A C 1
ATOM 2389 O O . ILE A 1 309 ? -8.656 17.946 -23.526 1.00 35.66 309 ILE A O 1
#

Radius of gyration: 20.8 Å; chains: 1; bounding box: 46×53×55 Å

Secondary structure (DSSP, 8-state):
---IIIIIHIIIIITTTTTTSSS----SSS------SHHHHHH---S--HHHHHHHHTTTSB-SS--S-EEEE-HHHHHHHHHHTT-PPPSSPEEEE--HHHHHHTT--TT-HHHHHHHHHHHHHHHHHHHHHHHHHHHHHS--SSSTTS-HHHHHHHHHHHHHHHHHHHHHHHHHHHHHHHHHHHHHHGGGSTTSTTHHHHHHTTEE---TT--SPPPSS------HHHHHHTTTTT-HHHHHH-TTS-HHHHTTHHHH-GGGSS--SS-SS-TT-S--HHHHHHHHHHSPPEETTTT-THHHHTTT-

Foldseek 3Di:
DAFCLPPPLCVPAEVQCQLVLQLDDDDPDDDDQRDNALVVVLQDQDSHCNLSVCLVLQQQADHPHAHFDFDFDPQVRQQVVCVVVVHDRDPDTDTDGDRLSNVLNVPADAPPLVVSLVSSLVSNVVVRVVSLVQLVVLLVVLARPRRRSYDSVSSVSSNVVSVVVVVVLVVQCVVPNVVSVVVVVCVVRVCCGPPNLNVLLVNQQQFWAPDVPDPDDIDRGAAAQAAPVNCVVNVQCSLVSLCNVCVPDHSVCSLVCCVVCVVVHDDDPDDDPGSRDDDDSVVSSSCSSNPHGHGRCSPPCVSVVVSPD

Sequence (309 aa):
MPSAFGYYLYLRFGHLSHHAWHGSTAAAGGTEVVDASLAAAFASDAPNFEDGDVLFASHRMKLRGEAGPRVQVPPRLARAAARIRGKAPPAEAVRATVSVGRAAFRRWKPGHPGRNACLYAASFLAERAMLQVNDLVVAATGRNAFFPNKPEQFHRSCAAYCRCAAAVRTLLYLAGGWRAWTVLTLSEVLWCLPPHPAAAMFVTNHGSGRAEGEEEGCVPTSSTYAGRWYAALTLGTNYHMEHHDFPDVPFHQLGRLRRIAPEFYRGMEGGDEDIYEGDNVFRIMEKAFSEPEFYSCMDDANNLMEAGI